Protein 8B0Q (pdb70)

Foldseek 3Di:
DQQQQVCQCVQQVAPDRQQKEKEKEWFDWFDRFIKMKIWIGGNLHTDRVPIDIDTADPDPDDDRLQSLLVVLLVCCDDPNVVPDDAGQEYEYAADPSSLVSNVVSCVVSVHFHFYWYAHALHLKIAALPQRGRRNPDPDDDGRDDPRIHDDPCPRSNSVSSVVNVVVRLVVVVVVVVVVPVTHTPLPPQPDQDDVLSVLVVSRARYLVRLQPDDLVSSQPRPSHHSVSSVSSNVVSVVD

B-factor: mean 25.55, std 10.64, range [10.77, 82.86]

Secondary structure (DSSP, 8-state):
--HHHHHHHHHTT-SS---EEEEEEEEEEETTEEEEEEEEEETTEE-GGG-EEEEP-S-SS--HHHHHHHHHHHHTSHHHHHHSPPPSEEEEES-HHHHHHHHHHHHHHT----EEEE-TTS--EE-SSSSSS-TT-SSSS--SBTTEE---TT-HHHHHHHHHHHHHHHHHHHHHHHH----BTTTT--SS-HHHHHHHTTT-SSHHHHHHS-HHHHHTSTT--HHHHHHHHHHHTT-

CATH classification: 3.30.420.340 (+1 more: 1.10.150.20)

Structure (mmCIF, N/CA/C/O backbone):
data_8B0Q
#
_entry.id   8B0Q
#
_cell.length_a   50.432
_cell.length_b   40.807
_cell.length_c   59.636
_cell.angle_alpha   90.000
_cell.angle_beta   90.000
_cell.angle_gamma   90.000
#
_symmetry.space_group_name_H-M   'P 1 21 1'
#
loop_
_entity.id
_entity.type
_entity.pdbx_description
1 polymer 'UvrABC system protein C'
2 water water
#
loop_
_atom_site.group_PDB
_atom_site.id
_atom_site.type_symbol
_atom_site.label_atom_id
_atom_site.label_alt_id
_atom_site.label_comp_id
_atom_site.label_asym_id
_atom_site.label_entity_id
_atom_site.label_seq_id
_atom_site.pdbx_PDB_ins_code
_atom_site.Cartn_x
_atom_site.Cartn_y
_atom_site.Cartn_z
_atom_site.occupancy
_atom_site.B_iso_or_equiv
_atom_site.auth_seq_id
_atom_site.auth_comp_id
_atom_site.auth_asym_id
_atom_site.auth_atom_id
_atom_site.pdbx_PDB_model_num
ATOM 1 N N . ASP A 1 2 ? 8.204 11.864 -7.085 1.00 43.97 367 ASP A N 1
ATOM 2 C CA . ASP A 1 2 ? 8.916 10.608 -7.105 1.00 43.57 367 ASP A CA 1
ATOM 3 C C . ASP A 1 2 ? 10.054 10.673 -6.126 1.00 43.18 367 ASP A C 1
ATOM 4 O O . ASP A 1 2 ? 10.860 11.566 -6.160 1.00 43.24 367 ASP A O 1
ATOM 9 N N . HIS A 1 3 ? 10.071 9.688 -5.241 1.00 42.04 368 HIS A N 1
ATOM 10 C CA . HIS A 1 3 ? 11.010 9.598 -4.159 1.00 39.11 368 HIS A CA 1
ATOM 11 C C . HIS A 1 3 ? 11.654 8.249 -4.139 1.00 36.97 368 HIS A C 1
ATOM 12 O O . HIS A 1 3 ? 11.278 7.416 -3.374 1.00 38.14 368 HIS A O 1
ATOM 19 N N . PRO A 1 4 ? 12.635 8.057 -4.985 1.00 33.24 369 PRO A N 1
ATOM 20 C CA . PRO A 1 4 ? 13.335 6.788 -5.037 1.00 30.70 369 PRO A CA 1
ATOM 21 C C . PRO A 1 4 ? 13.922 6.356 -3.684 1.00 28.20 369 PRO A C 1
ATOM 22 O O . PRO A 1 4 ? 13.781 5.193 -3.326 1.00 23.62 369 PRO A O 1
ATOM 26 N N . GLY A 1 5 ? 14.577 7.283 -2.986 1.00 25.81 370 GLY A N 1
ATOM 27 C CA . GLY A 1 5 ? 15.265 7.001 -1.732 1.00 25.00 370 GLY A CA 1
ATOM 28 C C . GLY A 1 5 ? 14.318 6.556 -0.642 1.00 23.59 370 GLY A C 1
ATOM 29 O O . GLY A 1 5 ? 14.552 5.524 -0.002 1.00 24.20 370 GLY A O 1
ATOM 30 N N . LEU A 1 6 ? 13.254 7.337 -0.446 1.00 21.78 371 LEU A N 1
ATOM 31 C CA . LEU A 1 6 ? 12.250 7.028 0.550 1.00 21.99 371 LEU A CA 1
ATOM 32 C C . LEU A 1 6 ? 11.595 5.686 0.280 1.00 20.63 371 LEU A C 1
ATOM 33 O O . LEU A 1 6 ? 11.470 4.895 1.200 1.00 18.82 371 LEU A O 1
ATOM 38 N N . ASP A 1 7 ? 11.204 5.441 -0.976 1.00 21.49 372 ASP A N 1
ATOM 39 C CA . ASP A 1 7 ? 10.572 4.137 -1.357 1.00 23.10 372 ASP A CA 1
ATOM 40 C C . ASP A 1 7 ? 11.531 2.975 -1.116 1.00 20.65 372 ASP A C 1
ATOM 41 O O . ASP A 1 7 ? 11.119 1.948 -0.648 1.00 20.75 372 ASP A O 1
ATOM 46 N N . ALA A 1 8 ? 12.818 3.167 -1.419 1.00 18.54 373 ALA A N 1
ATOM 47 C CA . ALA A 1 8 ? 13.816 2.120 -1.195 1.00 17.45 373 ALA A CA 1
ATOM 48 C C . ALA A 1 8 ? 13.989 1.891 0.297 1.00 15.79 373 ALA A C 1
ATOM 49 O O . ALA A 1 8 ? 14.167 0.750 0.752 1.00 16.38 373 ALA A O 1
ATOM 51 N N . LEU A 1 9 ? 13.964 2.989 1.073 1.00 15.82 374 LEU A N 1
ATOM 52 C CA . LEU A 1 9 ? 14.092 2.821 2.506 1.00 16.25 374 LEU A CA 1
ATOM 53 C C . LEU A 1 9 ? 12.991 1.951 3.105 1.00 17.45 374 LEU A C 1
ATOM 54 O O . LEU A 1 9 ? 13.203 1.146 4.031 1.00 16.72 374 LEU A O 1
ATOM 59 N N . LYS A 1 10 ? 11.790 2.198 2.642 1.00 17.90 375 LYS A N 1
ATOM 60 C CA . LYS A 1 10 ? 10.640 1.486 3.128 1.00 19.85 375 LYS A CA 1
ATOM 61 C C . LYS A 1 10 ? 10.798 -0.027 2.888 1.00 20.71 375 LYS A C 1
ATOM 62 O O . LYS A 1 10 ? 10.539 -0.832 3.776 1.00 20.61 375 LYS A O 1
ATOM 68 N N . ASP A 1 11 ? 11.282 -0.385 1.711 1.00 22.09 376 ASP A N 1
ATOM 69 C CA . ASP A 1 11 ? 11.465 -1.813 1.380 1.00 23.37 376 ASP A CA 1
ATOM 70 C C . ASP A 1 11 ? 12.676 -2.396 2.110 1.00 22.82 376 ASP A C 1
ATOM 71 O O . ASP A 1 11 ? 12.613 -3.460 2.741 1.00 24.75 376 ASP A O 1
ATOM 76 N N . VAL A 1 12 ? 13.775 -1.677 2.066 1.00 21.56 377 VAL A N 1
ATOM 77 C CA . VAL A 1 12 ? 15.040 -2.190 2.583 1.00 21.25 377 VAL A CA 1
ATOM 78 C C . VAL A 1 12 ? 15.047 -2.334 4.134 1.00 19.28 377 VAL A C 1
ATOM 79 O O . VAL A 1 12 ? 15.678 -3.280 4.666 1.00 18.32 377 VAL A O 1
ATOM 83 N N . LEU A 1 13 ? 14.380 -1.402 4.848 1.00 18.07 378 LEU A N 1
ATOM 84 C CA . LEU A 1 13 ? 14.338 -1.433 6.338 1.00 17.01 378 LEU A CA 1
ATOM 85 C C . LEU A 1 13 ? 13.061 -2.028 6.901 1.00 16.79 378 LEU A C 1
ATOM 86 O O . LEU A 1 13 ? 12.882 -2.063 8.118 1.00 16.77 378 LEU A O 1
ATOM 91 N N . ALA A 1 14 ? 12.202 -2.491 5.994 1.00 18.41 379 ALA A N 1
ATOM 92 C CA . ALA A 1 14 ? 10.876 -3.095 6.300 1.00 18.76 379 ALA A CA 1
ATOM 93 C C . ALA A 1 14 ? 10.080 -2.115 7.144 1.00 19.87 379 ALA A C 1
ATOM 94 O O . ALA A 1 14 ? 9.691 -2.437 8.281 1.00 22.04 379 ALA A O 1
ATOM 96 N N . LEU A 1 15 ? 9.816 -0.918 6.595 1.00 19.42 380 LEU A N 1
ATOM 97 C CA . LEU A 1 15 ? 9.021 0.049 7.338 1.00 21.15 380 LEU A CA 1
ATOM 98 C C . LEU A 1 15 ? 7.545 -0.140 6.974 1.00 22.49 380 LEU A C 1
ATOM 99 O O . LEU A 1 15 ? 7.263 -0.724 5.924 1.00 23.01 380 LEU A O 1
ATOM 104 N N . PRO A 1 16 ? 6.597 0.365 7.806 1.00 26.26 381 PRO A N 1
ATOM 105 C CA . PRO A 1 16 ? 5.177 0.158 7.414 1.00 27.66 381 PRO A CA 1
ATOM 106 C C . PRO A 1 16 ? 4.685 1.060 6.268 1.00 29.24 381 PRO A C 1
ATOM 107 O O . PRO A 1 16 ? 3.694 0.743 5.598 1.00 33.67 381 PRO A O 1
ATOM 111 N N . GLU A 1 17 ? 5.377 2.160 6.028 1.00 27.98 382 GLU A N 1
ATOM 112 C CA . GLU A 1 17 ? 4.992 3.096 4.984 1.00 27.82 382 GLU A CA 1
ATOM 113 C C . GLU A 1 17 ? 6.222 3.890 4.607 1.00 25.59 382 GLU A C 1
ATOM 114 O O . GLU A 1 17 ? 7.256 3.793 5.261 1.00 22.99 382 GLU A O 1
ATOM 120 N N . ARG A 1 18 ? 6.147 4.624 3.501 1.00 27.13 383 ARG A N 1
ATOM 121 C CA . ARG A 1 18 ? 7.180 5.569 3.138 1.00 27.69 383 ARG A CA 1
ATOM 122 C C . ARG A 1 18 ? 7.599 6.458 4.325 1.00 25.10 383 ARG A C 1
ATOM 123 O O . ARG A 1 18 ? 6.723 7.040 4.948 1.00 25.55 383 ARG A O 1
ATOM 131 N N . PRO A 1 19 ? 8.932 6.577 4.628 1.00 21.49 384 PRO A N 1
ATOM 132 C CA . PRO A 1 19 ? 9.360 7.367 5.778 1.00 21.54 384 PRO A CA 1
ATOM 133 C C . PRO A 1 19 ? 9.424 8.868 5.437 1.00 20.96 384 PRO A C 1
ATOM 134 O O . PRO A 1 19 ? 10.522 9.413 5.135 1.00 21.97 384 PRO A O 1
ATOM 138 N N . TRP A 1 20 ? 8.285 9.530 5.467 1.00 19.80 385 TRP A N 1
ATOM 139 C CA . TRP A 1 20 ? 8.238 10.940 5.055 1.00 20.21 385 TRP A CA 1
ATOM 140 C C . TRP A 1 20 ? 9.043 11.874 5.987 1.00 19.54 385 TRP A C 1
ATOM 141 O O . TRP A 1 20 ? 9.637 12.864 5.538 1.00 19.84 385 TRP A O 1
ATOM 152 N N . ARG A 1 21 ? 9.010 11.602 7.281 1.00 17.81 386 ARG A N 1
ATOM 153 C CA . ARG A 1 21 ? 9.802 12.393 8.219 1.00 18.11 386 ARG A CA 1
ATOM 154 C C . ARG A 1 21 ? 10.980 11.567 8.740 1.00 15.97 386 ARG A C 1
ATOM 155 O O . ARG A 1 21 ? 10.770 10.556 9.370 1.00 14.82 386 ARG A O 1
ATOM 163 N N . ILE A 1 22 ? 12.198 12.013 8.443 1.00 15.35 387 ILE A N 1
ATOM 164 C CA . ILE A 1 22 ? 13.389 11.429 8.984 1.00 15.31 387 ILE A CA 1
ATOM 165 C C . ILE A 1 22 ? 14.094 12.426 9.922 1.00 13.81 387 ILE A C 1
ATOM 166 O O . ILE A 1 22 ? 14.183 13.607 9.597 1.00 13.25 387 ILE A O 1
ATOM 171 N N . GLU A 1 23 ? 14.467 11.967 11.104 1.00 13.94 388 GLU A N 1
ATOM 172 C CA . GLU A 1 23 ? 15.257 12.763 12.072 1.00 13.10 388 GLU A CA 1
ATOM 173 C C . GLU A 1 23 ? 16.624 12.132 12.240 1.00 13.03 388 GLU A C 1
ATOM 174 O O . GLU A 1 23 ? 16.695 10.904 12.509 1.00 14.66 388 GLU A O 1
ATOM 180 N N . GLY A 1 24 ? 17.670 12.937 12.046 1.00 12.11 389 GLY A N 1
ATOM 181 C CA . GLY A 1 24 ? 19.038 12.474 12.255 1.00 11.87 389 GLY A CA 1
ATOM 182 C C . GLY A 1 24 ? 19.675 12.981 13.563 1.00 11.74 389 GLY A C 1
ATOM 183 O O . GLY A 1 24 ? 19.514 14.139 13.923 1.00 11.79 389 GLY A O 1
ATOM 184 N N . TYR A 1 25 ? 20.431 12.125 14.263 1.00 12.24 390 TYR A N 1
ATOM 185 C CA . TYR A 1 25 ? 21.025 12.551 15.514 1.00 12.67 390 TYR A CA 1
ATOM 186 C C . TYR A 1 25 ? 22.529 12.236 15.582 1.00 13.32 390 TYR A C 1
ATOM 187 O O . TYR A 1 25 ? 22.845 11.159 15.166 1.00 13.20 390 TYR A O 1
ATOM 196 N N . ASP A 1 26 ? 23.337 13.119 16.202 1.00 14.18 391 ASP A N 1
ATOM 197 C CA . ASP A 1 26 ? 24.776 12.83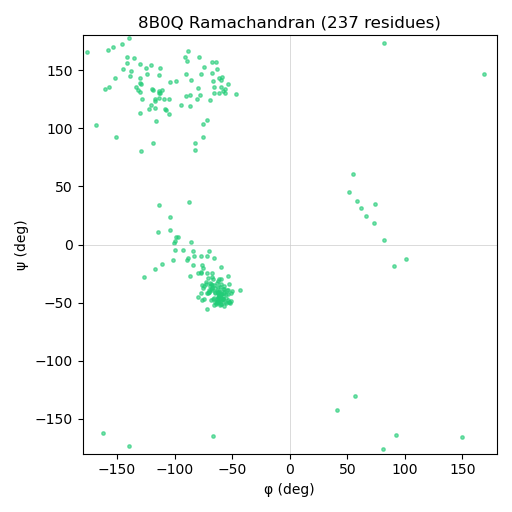1 16.503 1.00 16.26 391 ASP A CA 1
ATOM 198 C C . ASP A 1 26 ? 25.094 13.357 17.857 1.00 16.18 391 ASP A C 1
ATOM 199 O O . ASP A 1 26 ? 24.190 13.818 18.533 1.00 17.14 391 ASP A O 1
ATOM 204 N N . ASN A 1 27 ? 26.358 13.318 18.269 1.00 17.58 392 ASN A N 1
ATOM 205 C CA . ASN A 1 27 ? 26.730 13.727 19.589 1.00 18.48 392 ASN A CA 1
ATOM 206 C C . ASN A 1 27 ? 28.222 14.004 19.533 1.00 18.35 392 ASN A C 1
ATOM 207 O O . ASN A 1 27 ? 28.952 13.257 18.877 1.00 17.72 392 ASN A O 1
ATOM 212 N N . SER A 1 28 ? 28.646 15.113 20.098 1.00 17.43 393 SER A N 1
ATOM 213 C CA . SER A 1 28 ? 30.095 15.384 20.165 1.00 18.99 393 SER A CA 1
ATOM 214 C C . SER A 1 28 ? 30.516 16.031 21.482 1.00 18.36 393 SER A C 1
ATOM 215 O O . SER A 1 28 ? 29.720 16.585 22.220 1.00 18.09 393 SER A O 1
ATOM 218 N N . ASN A 1 29 ? 31.819 15.943 21.742 1.00 17.91 394 ASN A N 1
ATOM 219 C CA . ASN A 1 29 ? 32.404 16.685 22.809 1.00 19.52 394 ASN A CA 1
ATOM 220 C C . ASN A 1 29 ? 33.834 16.928 22.347 1.00 19.14 394 ASN A C 1
ATOM 221 O O . ASN A 1 29 ? 34.649 16.086 22.539 1.00 18.86 394 ASN A O 1
ATOM 226 N N . LEU A 1 30 ? 34.028 18.057 21.695 1.00 19.85 395 LEU A N 1
ATOM 227 C CA . LEU A 1 30 ? 35.291 18.416 21.044 1.00 20.03 395 LEU A CA 1
ATOM 228 C C . LEU A 1 30 ? 35.917 19.653 21.656 1.00 20.49 395 LEU A C 1
ATOM 229 O O . LEU A 1 30 ? 37.137 19.902 21.480 1.00 19.49 395 LEU A O 1
ATOM 234 N N . PHE A 1 31 ? 35.102 20.457 22.326 1.00 19.57 396 PHE A N 1
ATOM 235 C CA . PHE A 1 31 ? 35.607 21.689 22.910 1.00 19.94 396 PHE A CA 1
ATOM 236 C C . PHE A 1 31 ? 35.226 21.846 24.359 1.00 18.91 396 PHE A C 1
ATOM 237 O O . PHE A 1 31 ? 34.029 21.900 24.707 1.00 17.42 396 PHE A O 1
ATOM 245 N N . GLY A 1 32 ? 36.241 21.796 25.205 1.00 19.12 397 GLY A N 1
ATOM 246 C CA . GLY A 1 32 ? 36.045 21.914 26.681 1.00 19.72 397 GLY A CA 1
ATOM 247 C C . GLY A 1 32 ? 35.088 20.870 27.191 1.00 19.88 397 GLY A C 1
ATOM 248 O O . GLY A 1 32 ? 35.197 19.677 26.839 1.00 20.43 397 GLY A O 1
ATOM 249 N N . THR A 1 33 ? 34.098 21.324 27.969 1.00 19.46 398 THR A N 1
ATOM 250 C CA . THR A 1 33 ? 33.128 20.419 28.569 1.00 18.93 398 THR A CA 1
ATOM 251 C C . THR A 1 33 ? 31.802 20.467 27.854 1.00 20.07 398 THR A C 1
ATOM 252 O O . THR A 1 33 ? 30.812 19.904 28.324 1.00 20.92 398 THR A O 1
ATOM 256 N N . ASN A 1 34 ? 31.786 21.089 26.681 1.00 20.70 399 ASN A N 1
ATOM 257 C CA . ASN A 1 34 ? 30.556 21.244 25.886 1.00 20.15 399 ASN A CA 1
ATOM 258 C C . ASN A 1 34 ? 30.151 19.941 25.191 1.00 19.99 399 ASN A C 1
ATOM 259 O O . ASN A 1 34 ? 30.775 19.524 24.182 1.00 20.21 399 ASN A O 1
ATOM 264 N N . ILE A 1 35 ? 29.134 19.244 25.715 1.00 18.33 400 ILE A N 1
ATOM 265 C CA . ILE A 1 35 ? 28.688 17.979 25.114 1.00 17.72 400 ILE A CA 1
ATOM 266 C C . ILE A 1 35 ? 27.369 18.286 24.449 1.00 17.83 400 ILE A C 1
ATOM 267 O O . ILE A 1 35 ? 26.449 18.737 25.104 1.00 17.30 400 ILE A O 1
ATOM 272 N N . VAL A 1 36 ? 27.336 18.167 23.134 1.00 17.60 401 VAL A N 1
ATOM 273 C CA . VAL A 1 36 ? 26.282 18.736 22.338 1.00 19.37 401 VAL A CA 1
ATOM 274 C C . VAL A 1 36 ? 25.735 17.632 21.419 1.00 18.98 401 VAL A C 1
ATOM 275 O O . VAL A 1 36 ? 26.495 16.879 20.851 1.00 19.69 401 VAL A O 1
ATOM 279 N N . SER A 1 37 ? 24.416 17.569 21.279 1.00 17.07 402 SER A N 1
ATOM 280 C CA . SER A 1 37 ? 23.811 16.661 20.387 1.00 17.88 402 SER A CA 1
ATOM 281 C C . SER A 1 37 ? 23.026 17.434 19.361 1.00 17.35 402 SER A C 1
ATOM 282 O O . SER A 1 37 ? 22.262 18.350 19.680 1.00 17.89 402 SER A O 1
ATOM 285 N N . GLY A 1 38 ? 23.195 17.056 18.110 1.00 15.69 403 GLY A N 1
ATOM 286 C CA . GLY A 1 38 ? 22.433 17.637 16.996 1.00 15.52 403 GLY A CA 1
ATOM 287 C C . GLY A 1 38 ? 21.246 16.778 16.556 1.00 15.28 403 GLY A C 1
ATOM 288 O O . GLY A 1 38 ? 21.311 15.536 16.590 1.00 14.66 403 GLY A O 1
ATOM 289 N N . MET A 1 39 ? 20.154 17.449 16.245 1.00 14.38 404 MET A N 1
ATOM 290 C CA . MET A 1 39 ? 18.945 16.854 15.677 1.00 13.86 404 MET A CA 1
ATOM 291 C C . MET A 1 39 ? 18.630 17.528 14.349 1.00 13.29 404 MET A C 1
ATOM 292 O O . MET A 1 39 ? 18.394 18.760 14.308 1.00 13.62 404 MET A O 1
ATOM 297 N N . VAL A 1 40 ? 18.656 16.796 13.244 1.00 12.25 405 VAL A N 1
ATOM 298 C CA . VAL A 1 40 ? 18.281 17.423 11.960 1.00 13.06 405 VAL A CA 1
ATOM 299 C C . VAL A 1 40 ? 16.963 16.771 11.461 1.00 13.78 405 VAL A C 1
ATOM 300 O O . VAL A 1 40 ? 16.700 15.544 11.706 1.00 14.50 405 VAL A O 1
ATOM 304 N N . VAL A 1 41 ? 16.147 17.600 10.811 1.00 14.39 406 VAL A N 1
ATOM 305 C CA . VAL A 1 41 ? 14.838 17.162 10.325 1.00 14.70 406 VAL A CA 1
ATOM 306 C C . VAL A 1 41 ? 14.768 17.142 8.804 1.00 14.98 406 VAL A C 1
ATOM 307 O O . VAL A 1 41 ? 15.133 18.153 8.124 1.00 15.85 406 VAL A O 1
ATOM 311 N N . PHE A 1 42 ? 14.297 16.008 8.287 1.00 14.90 407 PHE A N 1
ATOM 312 C CA . PHE A 1 42 ? 14.016 15.840 6.830 1.00 15.84 407 PHE A CA 1
ATOM 313 C C . PHE A 1 42 ? 12.522 15.539 6.636 1.00 17.62 407 PHE A C 1
ATOM 314 O O . PHE A 1 42 ? 11.977 14.721 7.341 1.00 16.52 407 PHE A O 1
ATOM 322 N N . GLU A 1 43 ? 11.883 16.241 5.691 1.00 19.43 408 GLU A N 1
ATOM 323 C CA . GLU A 1 43 ? 10.484 15.984 5.339 1.00 21.86 408 GLU A CA 1
ATOM 324 C C . GLU A 1 43 ? 10.490 15.814 3.846 1.00 20.70 408 GLU A C 1
ATOM 325 O O . GLU A 1 43 ? 11.007 16.687 3.130 1.00 20.47 408 GLU A O 1
ATOM 331 N N . GLY A 1 44 ? 9.961 14.690 3.386 1.00 20.08 409 GLY A N 1
ATOM 332 C CA . GLY A 1 44 ? 9.863 14.413 1.936 1.00 19.15 409 GLY A CA 1
ATOM 333 C C . GLY A 1 44 ? 11.215 14.344 1.260 1.00 19.45 409 GLY A C 1
ATOM 334 O O . GLY A 1 44 ? 11.359 14.669 0.069 1.00 19.29 409 GLY A O 1
ATOM 335 N N . GLY A 1 45 ? 12.197 13.888 2.022 1.00 19.64 410 GLY A N 1
ATOM 336 C CA . GLY A 1 45 ? 13.588 13.749 1.606 1.00 20.67 410 GLY A CA 1
ATOM 337 C C . GLY A 1 45 ? 14.382 15.008 1.464 1.00 21.18 410 GLY A C 1
ATOM 338 O O . GLY A 1 45 ? 15.406 14.979 0.813 1.00 21.67 410 GLY A O 1
ATOM 339 N N . ARG A 1 46 ? 13.926 16.109 2.064 1.00 22.62 411 ARG A N 1
ATOM 340 C CA . ARG A 1 46 ? 14.530 17.409 1.938 1.00 22.06 411 ARG A CA 1
ATOM 341 C C . ARG A 1 46 ? 14.715 17.963 3.343 1.00 20.44 411 ARG A C 1
ATOM 342 O O . ARG A 1 46 ? 13.785 17.940 4.176 1.00 17.69 411 ARG A O 1
ATOM 350 N N . SER A 1 47 ? 15.910 18.459 3.635 1.00 18.50 412 SER A N 1
ATOM 351 C CA . SER A 1 47 ? 16.157 19.031 4.956 1.00 18.97 412 SER A CA 1
ATOM 352 C C . SER A 1 47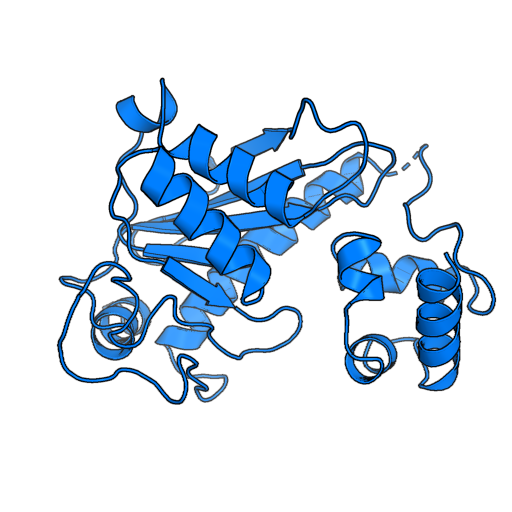 ? 15.279 20.219 5.276 1.00 19.41 412 SER A C 1
ATOM 353 O O . SER A 1 47 ? 15.076 21.089 4.417 1.00 19.13 412 SER A O 1
ATOM 356 N N . ARG A 1 48 ? 14.857 20.330 6.541 1.00 19.64 413 ARG A N 1
ATOM 357 C CA . ARG A 1 48 ? 14.123 21.495 6.969 1.00 22.13 413 ARG A CA 1
ATOM 358 C C . ARG A 1 48 ? 14.916 22.182 8.062 1.00 20.32 413 ARG A C 1
ATOM 359 O O . ARG A 1 48 ? 14.752 21.872 9.247 1.00 19.27 413 ARG A O 1
ATOM 367 N N . ARG A 1 49 ? 15.825 23.063 7.645 1.00 22.64 414 ARG A N 1
ATOM 368 C CA . ARG A 1 49 ? 16.833 23.597 8.575 1.00 22.38 414 ARG A CA 1
ATOM 369 C C . ARG A 1 49 ? 16.203 24.375 9.717 1.00 19.87 414 ARG A C 1
ATOM 370 O O . ARG A 1 49 ? 16.711 24.342 10.838 1.00 18.50 414 ARG A O 1
ATOM 378 N N . GLY A 1 50 ? 15.065 25.025 9.460 1.00 19.43 415 GLY A N 1
ATOM 379 C CA . GLY A 1 50 ? 14.316 25.729 10.531 1.00 19.07 415 GLY A CA 1
ATOM 380 C C . GLY A 1 50 ? 13.846 24.851 11.701 1.00 18.90 415 GLY A C 1
ATOM 381 O O . GLY A 1 50 ? 13.539 25.330 12.809 1.00 21.67 415 GLY A O 1
ATOM 382 N N . GLU A 1 51 ? 13.798 23.560 11.437 1.00 19.01 416 GLU A N 1
ATOM 383 C CA . GLU A 1 51 ? 13.421 22.548 12.431 1.00 18.09 416 GLU A CA 1
ATOM 384 C C . GLU A 1 51 ? 14.592 21.808 13.075 1.00 16.83 416 GLU A C 1
ATOM 385 O O . GLU A 1 51 ? 14.381 21.087 14.039 1.00 16.50 416 GLU A O 1
ATOM 391 N N . HIS A 1 52 ? 15.839 22.050 12.641 1.00 15.93 417 HIS A N 1
ATOM 392 C CA . HIS A 1 52 ? 16.974 21.444 13.321 1.00 16.02 417 HIS A CA 1
ATOM 393 C C . HIS A 1 52 ? 17.059 21.948 14.786 1.00 17.32 417 HIS A C 1
ATOM 394 O O . HIS A 1 52 ? 16.716 23.095 15.074 1.00 17.91 417 HIS A O 1
ATOM 401 N N . ARG A 1 53 ? 17.603 21.133 15.674 1.00 16.75 418 ARG A N 1
ATOM 402 C CA . ARG A 1 53 ? 17.738 21.495 17.100 1.00 18.12 418 ARG A CA 1
ATOM 403 C C . ARG A 1 53 ? 19.091 21.082 17.667 1.00 18.48 418 ARG A C 1
ATOM 404 O O . ARG A 1 53 ? 19.655 20.039 17.267 1.00 18.51 418 ARG A O 1
ATOM 412 N N . ARG A 1 54 ? 19.565 21.866 18.648 1.00 19.72 419 ARG A N 1
ATOM 413 C CA . ARG A 1 54 ? 20.784 21.528 19.337 1.00 21.61 419 ARG A CA 1
ATOM 414 C C . ARG A 1 54 ? 20.557 21.265 20.836 1.00 21.41 419 ARG A C 1
ATOM 415 O O . ARG A 1 54 ? 20.112 22.158 21.571 1.00 24.24 419 ARG A O 1
ATOM 423 N N . PHE A 1 55 ? 20.843 20.049 21.279 1.00 19.79 420 PHE A N 1
ATOM 424 C CA . PHE A 1 55 ? 20.684 19.637 22.702 1.00 18.93 420 PHE A CA 1
ATOM 425 C C . PHE A 1 55 ? 22.003 19.807 23.452 1.00 19.60 420 PHE A C 1
ATOM 426 O O . PHE A 1 55 ? 23.024 19.215 23.050 1.00 20.43 420 PHE A O 1
ATOM 434 N N . LYS A 1 56 ? 22.011 20.637 24.504 1.00 20.22 421 LYS A N 1
ATOM 435 C CA . LYS A 1 56 ? 23.165 20.679 25.399 1.00 20.78 421 LYS A CA 1
ATOM 436 C C . LYS A 1 56 ? 23.026 19.623 26.489 1.00 20.55 421 LYS A C 1
ATOM 437 O O . LYS A 1 56 ? 22.052 19.597 27.236 1.00 20.93 421 LYS A O 1
ATOM 443 N N . VAL A 1 57 ? 23.978 18.700 26.525 1.00 18.74 422 VAL A N 1
ATOM 444 C CA . VAL A 1 57 ? 23.882 17.536 27.420 1.00 18.33 422 VAL A CA 1
ATOM 445 C C . VAL A 1 57 ? 24.306 17.983 28.801 1.00 20.27 422 VAL A C 1
ATOM 446 O O . VAL A 1 57 ? 25.406 18.498 28.957 1.00 22.30 422 VAL A O 1
ATOM 450 N N . ARG A 1 58 ? 23.467 17.783 29.807 1.00 22.74 423 ARG A N 1
ATOM 451 C CA . ARG A 1 58 ? 23.865 18.244 31.132 1.00 23.16 423 ARG A CA 1
ATOM 452 C C . ARG A 1 58 ? 23.744 17.253 32.258 1.00 22.85 423 ARG A C 1
ATOM 453 O O . ARG A 1 58 ? 22.997 16.293 32.170 1.00 23.14 423 ARG A O 1
ATOM 461 N N . GLY A 1 59 ? 24.529 17.435 33.305 1.00 22.10 424 GLY A N 1
ATOM 462 C CA . GLY A 1 59 ? 24.453 16.496 34.384 1.00 22.56 424 GLY A CA 1
ATOM 463 C C . GLY A 1 59 ? 25.595 15.491 34.334 1.00 24.29 424 GLY A C 1
ATOM 464 O O . GLY A 1 59 ? 25.826 14.784 35.323 1.00 24.30 424 GLY A O 1
ATOM 465 N N . LEU A 1 60 ? 26.317 15.457 33.216 1.00 23.82 425 LEU A N 1
ATOM 466 C CA . LEU A 1 60 ? 27.504 14.605 33.068 1.00 26.63 425 LEU A CA 1
ATOM 467 C C . LEU A 1 60 ? 28.736 15.364 33.514 1.00 27.33 425 LEU A C 1
ATOM 468 O O . LEU A 1 60 ? 29.008 16.513 33.074 1.00 28.26 425 LEU A O 1
ATOM 473 N N . GLU A 1 61 ? 29.475 14.723 34.410 1.00 28.38 426 GLU A N 1
ATOM 474 C CA . GLU A 1 61 ? 30.693 15.344 34.963 1.00 30.53 426 GLU A CA 1
ATOM 475 C C . GLU A 1 61 ? 31.952 14.811 34.295 1.00 30.85 426 GLU A C 1
ATOM 476 O O . GLU A 1 61 ? 33.068 15.203 34.651 1.00 30.10 426 GLU A O 1
ATOM 482 N N . HIS A 1 62 ? 31.747 13.907 33.328 1.00 33.40 427 HIS A N 1
ATOM 483 C CA . HIS A 1 62 ? 32.787 13.223 32.565 1.00 34.89 427 HIS A CA 1
ATOM 484 C C . HIS A 1 62 ? 32.115 12.928 31.216 1.00 32.33 427 HIS A C 1
ATOM 485 O O . HIS A 1 62 ? 30.917 12.592 31.192 1.00 29.82 427 HIS A O 1
ATOM 492 N N . PRO A 1 63 ? 32.857 13.023 30.098 1.00 31.26 428 PRO A N 1
ATOM 493 C CA . PRO A 1 63 ? 32.126 12.691 28.843 1.00 28.96 428 PRO A CA 1
ATOM 494 C C . PRO A 1 63 ? 31.690 11.203 28.838 1.00 28.22 428 PRO A C 1
ATOM 495 O O . PRO A 1 63 ? 32.252 10.401 29.588 1.00 25.78 428 PRO A O 1
ATOM 499 N N . ASP A 1 64 ? 30.664 10.860 28.053 1.00 25.92 429 ASP A N 1
ATOM 500 C CA . ASP A 1 64 ? 30.158 9.468 27.991 1.00 24.70 429 ASP A CA 1
ATOM 501 C C . ASP A 1 64 ? 29.224 9.480 26.796 1.00 21.69 429 ASP A C 1
ATOM 502 O O . ASP A 1 64 ? 28.076 9.968 26.882 1.00 19.06 429 ASP A O 1
ATOM 507 N N . ASP A 1 65 ? 29.703 8.927 25.680 1.00 21.18 430 ASP A N 1
ATOM 508 C CA . ASP A 1 65 ? 28.948 9.120 24.425 1.00 20.43 430 ASP A CA 1
ATOM 509 C C . ASP A 1 65 ? 27.619 8.378 24.499 1.00 19.26 430 ASP A C 1
ATOM 510 O O . ASP A 1 65 ? 26.592 8.879 23.998 1.00 17.27 430 ASP A O 1
ATOM 515 N N . TYR A 1 66 ? 27.631 7.184 25.137 1.00 17.98 431 TYR A N 1
ATOM 516 C CA . TYR A 1 66 ? 26.401 6.456 25.236 1.00 16.62 431 TYR A CA 1
ATOM 517 C C . TYR A 1 66 ? 25.389 7.243 26.050 1.00 16.79 431 TYR A C 1
ATOM 518 O O . TYR A 1 66 ? 24.209 7.313 25.679 1.00 15.23 431 TYR A O 1
ATOM 527 N N . GLU A 1 67 ? 25.800 7.774 27.215 1.00 16.29 432 GLU A N 1
ATOM 528 C CA . GLU A 1 67 ? 24.833 8.442 28.057 1.00 17.60 432 GLU A CA 1
ATOM 529 C C . GLU A 1 67 ? 24.400 9.720 27.398 1.00 15.44 432 GLU A C 1
ATOM 530 O O . GLU A 1 67 ? 23.201 10.084 27.433 1.00 15.60 432 GLU A O 1
ATOM 536 N N . SER A 1 68 ? 25.321 10.352 26.671 1.00 14.73 433 SER A N 1
ATOM 537 C CA . SER A 1 68 ? 24.977 11.591 25.937 1.00 16.04 433 SER A CA 1
ATOM 538 C C . SER A 1 68 ? 23.900 11.369 24.898 1.00 14.71 433 SER A C 1
ATOM 539 O O . SER A 1 68 ? 22.871 12.099 24.901 1.00 15.02 433 SER A O 1
ATOM 542 N N . MET A 1 69 ? 24.006 10.275 24.129 1.00 14.70 434 MET A N 1
ATOM 543 C CA . MET A 1 69 ? 23.002 10.005 23.146 1.00 14.06 434 MET A CA 1
ATOM 544 C C . MET A 1 69 ? 21.704 9.599 23.856 1.00 13.72 434 MET A C 1
ATOM 545 O O . MET A 1 69 ? 20.618 10.035 23.442 1.00 12.47 434 MET A O 1
ATOM 550 N N . LYS A 1 70 ? 21.799 8.810 24.945 1.00 14.33 435 LYS A N 1
ATOM 551 C CA . LYS A 1 70 ? 20.583 8.330 25.613 1.00 15.34 435 LYS A CA 1
ATOM 552 C C . LYS A 1 70 ? 19.798 9.497 26.164 1.00 14.85 435 LYS A C 1
ATOM 553 O O . LYS A 1 70 ? 18.564 9.570 26.025 1.00 14.96 435 LYS A O 1
ATOM 559 N N . GLN A 1 71 ? 20.466 10.390 26.885 1.00 14.84 436 GLN A N 1
ATOM 560 C CA . GLN A 1 71 ? 19.758 11.603 27.371 1.00 15.65 436 GLN A CA 1
ATOM 561 C C . GLN A 1 71 ? 19.065 12.453 26.261 1.00 14.86 436 GLN A C 1
ATOM 562 O O . GLN A 1 71 ? 17.895 12.874 26.383 1.00 14.02 436 GLN A O 1
ATOM 568 N N . THR A 1 72 ? 19.744 12.641 25.146 1.00 14.80 437 THR A N 1
ATOM 569 C CA . THR A 1 72 ? 19.184 13.424 23.975 1.00 14.72 437 THR A CA 1
ATOM 570 C C . THR A 1 72 ? 17.912 12.801 23.450 1.00 14.22 437 THR A C 1
ATOM 571 O O . THR A 1 72 ? 16.865 13.454 23.363 1.00 13.15 437 THR A O 1
ATOM 575 N N . ILE A 1 73 ? 17.981 11.494 23.172 1.00 12.83 438 ILE A N 1
ATOM 576 C CA . ILE A 1 73 ? 16.801 10.800 22.676 1.00 13.35 438 ILE A CA 1
ATOM 577 C C . ILE A 1 73 ? 15.628 10.775 23.679 1.00 13.09 438 ILE A C 1
ATOM 578 O O . ILE A 1 73 ? 14.455 10.959 23.288 1.00 13.66 438 ILE A O 1
ATOM 583 N N . TYR A 1 74 ? 15.945 10.584 24.957 1.00 13.90 439 TYR A N 1
ATOM 584 C CA . TYR A 1 74 ? 14.952 10.550 25.989 1.00 14.68 439 TYR A CA 1
ATOM 585 C C . TYR A 1 74 ? 14.292 11.928 26.039 1.00 14.83 439 TYR A C 1
ATOM 586 O O . TYR A 1 74 ? 13.023 12.048 26.074 1.00 14.38 439 TYR A O 1
ATOM 595 N N . ARG A 1 75 ? 15.124 12.962 26.072 1.00 13.91 440 ARG A N 1
ATOM 596 C CA . ARG A 1 75 ? 14.575 14.354 26.016 1.00 16.44 440 ARG A CA 1
ATOM 597 C C . ARG A 1 75 ? 13.651 14.632 24.839 1.00 15.78 440 ARG A C 1
ATOM 598 O O . ARG A 1 75 ? 12.498 15.209 24.995 1.00 17.45 440 ARG A O 1
ATOM 606 N N . ARG A 1 76 ? 14.023 14.076 23.689 1.00 15.67 441 ARG A N 1
ATOM 607 C CA . ARG A 1 76 ? 13.320 14.342 22.460 1.00 15.27 441 ARG A CA 1
ATOM 608 C C . ARG A 1 76 ? 11.937 13.701 22.585 1.00 15.83 441 ARG A C 1
ATOM 609 O O . ARG A 1 76 ? 11.019 14.313 22.138 1.00 15.30 441 ARG A O 1
ATOM 617 N N . PHE A 1 77 ? 11.820 12.516 23.202 1.00 16.37 442 PHE A N 1
ATOM 618 C CA . PHE A 1 77 ? 10.558 11.752 23.196 1.00 17.47 442 PHE A CA 1
ATOM 619 C C . PHE A 1 77 ? 9.777 11.801 24.503 1.00 18.11 442 PHE A C 1
ATOM 620 O O . PHE A 1 77 ? 9.034 10.862 24.822 1.00 18.34 442 PHE A O 1
ATOM 628 N N . THR A 1 78 ? 10.019 12.860 25.290 1.00 19.08 443 THR A N 1
ATOM 629 C CA . THR A 1 78 ? 9.319 13.095 26.567 1.00 20.61 443 THR A CA 1
ATOM 630 C C . THR A 1 78 ? 9.013 14.580 26.680 1.00 23.29 443 THR A C 1
ATOM 631 O O . THR A 1 78 ? 9.362 15.333 25.768 1.00 24.29 443 THR A O 1
ATOM 635 N N . GLY A 1 79 ? 8.325 14.997 27.755 1.00 24.53 444 GLY A N 1
ATOM 636 C CA . GLY A 1 79 ? 7.877 16.373 27.914 1.00 25.15 444 GLY A CA 1
ATOM 637 C C . GLY A 1 79 ? 7.313 17.090 26.693 1.00 26.71 444 GLY A C 1
ATOM 638 O O . GLY A 1 79 ? 6.618 16.500 25.851 1.00 26.65 444 GLY A O 1
ATOM 639 N N . SER A 1 80 ? 7.648 18.375 26.614 1.00 28.88 445 SER A N 1
ATOM 640 C CA . SER A 1 80 ? 7.214 19.318 25.608 1.00 29.09 445 SER A CA 1
ATOM 641 C C . SER A 1 80 ? 7.439 18.921 24.151 1.00 30.01 445 SER A C 1
ATOM 642 O O . SER A 1 80 ? 6.534 19.046 23.332 1.00 28.96 445 SER A O 1
ATOM 645 N N . LEU A 1 81 ? 8.643 18.451 23.816 1.00 27.84 446 LEU A N 1
ATOM 646 C CA . LEU A 1 81 ? 8.951 18.076 22.448 1.00 26.50 446 LEU A CA 1
ATOM 647 C C . LEU A 1 81 ? 8.086 16.942 21.984 1.00 24.87 446 LEU A C 1
ATOM 648 O O . LEU A 1 81 ? 7.633 16.922 20.816 1.00 24.28 446 LEU A O 1
ATOM 653 N N . ALA A 1 82 ? 7.880 15.978 22.878 1.00 24.19 447 ALA A N 1
ATOM 654 C CA . ALA A 1 82 ? 7.074 14.786 22.584 1.00 25.00 447 ALA A CA 1
ATOM 655 C C . ALA A 1 82 ? 5.628 15.212 22.302 1.00 28.21 447 ALA A C 1
ATOM 656 O O . ALA A 1 82 ? 4.907 14.576 21.524 1.00 25.65 447 ALA A O 1
ATOM 658 N N . ASP A 1 83 ? 5.207 16.275 22.982 1.00 29.10 448 ASP A N 1
ATOM 659 C CA . ASP A 1 83 ? 3.841 16.746 22.871 1.00 33.79 448 ASP A CA 1
ATOM 660 C C . ASP A 1 83 ? 3.655 17.570 21.586 1.00 34.27 448 ASP A C 1
ATOM 661 O O . ASP A 1 83 ? 2.688 17.357 20.839 1.00 35.63 448 ASP A O 1
ATOM 666 N N . LYS A 1 84 ? 4.614 18.466 21.340 1.00 32.68 449 LYS A N 1
ATOM 667 C CA . LYS A 1 84 ? 4.651 19.432 20.238 1.00 33.09 449 LYS A CA 1
ATOM 668 C C . LYS A 1 84 ? 5.017 18.830 18.861 1.00 32.69 449 LYS A C 1
ATOM 669 O O . LYS A 1 84 ? 4.329 19.074 17.861 1.00 35.03 449 LYS A O 1
ATOM 675 N N . LEU A 1 85 ? 6.080 18.024 18.817 1.00 29.08 450 LEU A N 1
ATOM 676 C CA . LEU A 1 85 ? 6.589 17.460 17.563 1.00 26.53 450 LEU A CA 1
ATOM 677 C C . LEU A 1 85 ? 5.932 16.165 17.089 1.00 23.66 450 LEU A C 1
ATOM 678 O O . LEU A 1 85 ? 5.662 15.245 17.859 1.00 24.00 450 LEU A O 1
ATOM 683 N N . PRO A 1 86 ? 5.736 16.050 15.785 1.00 23.34 451 PRO A N 1
ATOM 684 C CA . PRO A 1 86 ? 5.340 14.794 15.199 1.00 23.29 451 PRO A CA 1
ATOM 685 C C . PRO A 1 86 ? 6.478 13.781 15.350 1.00 22.55 451 PRO A C 1
ATOM 686 O O . PRO A 1 86 ? 7.660 14.167 15.231 1.00 22.79 451 PRO A O 1
ATOM 690 N N . LEU A 1 87 ? 6.127 12.544 15.644 1.00 21.99 452 LEU A N 1
ATOM 691 C CA . LEU A 1 87 ? 7.092 11.425 15.629 1.00 21.37 452 LEU A CA 1
ATOM 692 C C . LEU A 1 87 ? 7.667 11.300 14.239 1.00 20.44 452 LEU A C 1
ATOM 693 O O . LEU A 1 87 ? 6.929 11.406 13.255 1.00 20.06 452 LEU A O 1
ATOM 698 N N . PRO A 1 88 ? 9.010 11.121 14.154 1.00 18.15 453 PRO A N 1
ATOM 699 C CA . PRO A 1 88 ? 9.523 10.742 12.871 1.00 16.68 453 PRO A CA 1
ATOM 700 C C . PRO A 1 88 ? 9.068 9.347 12.494 1.00 14.91 453 PRO A C 1
ATOM 701 O O . PRO A 1 88 ? 8.756 8.473 13.316 1.00 15.68 453 PRO A O 1
ATOM 705 N N . ASP A 1 89 ? 9.080 9.137 11.207 1.00 14.72 454 ASP A N 1
ATOM 706 C CA . ASP A 1 89 ? 8.903 7.816 10.665 1.00 14.07 454 ASP A CA 1
ATOM 707 C C . ASP A 1 89 ? 10.154 6.983 10.794 1.00 14.14 454 ASP A C 1
ATOM 708 O O . ASP A 1 89 ? 10.077 5.747 10.775 1.00 15.11 454 ASP A O 1
ATOM 713 N N . LEU A 1 90 ? 11.294 7.662 10.893 1.00 12.99 455 LEU A N 1
ATOM 714 C CA . LEU A 1 90 ? 12.578 6.888 10.928 1.00 12.46 455 LEU A CA 1
ATOM 715 C C . LEU A 1 90 ? 13.571 7.797 11.589 1.00 13.16 455 LEU A C 1
ATOM 716 O O . LEU A 1 90 ? 13.606 9.022 11.255 1.00 13.05 455 LEU A O 1
ATOM 721 N N . MET A 1 91 ? 14.370 7.250 12.531 1.00 13.32 456 MET A N 1
ATOM 722 C CA . MET A 1 91 ? 15.439 8.008 13.135 1.00 13.36 456 MET A CA 1
ATOM 723 C C . MET A 1 91 ? 16.757 7.404 12.659 1.00 12.88 456 MET A C 1
ATOM 724 O O . MET A 1 91 ? 16.908 6.174 12.675 1.00 14.99 456 MET A O 1
ATOM 729 N N . LEU A 1 92 ? 17.671 8.271 12.239 1.00 13.91 457 LEU A N 1
ATOM 730 C CA . LEU A 1 92 ? 19.016 7.928 11.770 1.00 14.19 457 LEU A CA 1
ATOM 731 C C . LEU A 1 92 ? 19.999 8.284 12.833 1.00 14.58 457 LEU A C 1
ATOM 732 O O . LEU A 1 92 ? 20.029 9.415 13.253 1.00 15.10 457 LEU A O 1
ATOM 737 N N . ILE A 1 93 ? 20.856 7.324 13.284 1.00 13.42 458 ILE A N 1
ATOM 738 C CA . ILE A 1 93 ? 21.758 7.632 14.366 1.00 14.46 458 ILE A CA 1
ATOM 739 C C . ILE A 1 93 ? 23.147 7.690 13.714 1.00 15.58 458 ILE A C 1
ATOM 740 O O . ILE A 1 93 ? 23.461 6.798 13.003 1.00 15.60 458 ILE A O 1
ATOM 745 N N . ASP A 1 94 ? 23.881 8.786 13.866 1.00 16.19 459 ASP A N 1
ATOM 746 C CA . ASP A 1 94 ? 25.256 8.921 13.326 1.00 16.71 459 ASP A CA 1
ATOM 747 C C . ASP A 1 94 ? 26.146 8.233 14.371 1.00 17.16 459 ASP A C 1
ATOM 748 O O . ASP A 1 94 ? 26.610 8.840 15.362 1.00 17.86 459 ASP A O 1
ATOM 753 N N . GLY A 1 95 ? 26.312 6.922 14.222 1.00 16.80 460 GLY A N 1
ATOM 754 C CA . GLY A 1 95 ? 26.919 6.160 15.295 1.00 18.50 460 GLY A CA 1
ATOM 755 C C . GLY A 1 95 ? 26.753 4.685 15.035 1.00 20.61 460 GLY A C 1
ATOM 756 O O . GLY A 1 95 ? 25.763 4.244 14.434 1.00 21.57 460 GLY A O 1
ATOM 757 N N . GLY A 1 96 ? 27.759 3.937 15.471 1.00 19.18 461 GLY A N 1
ATOM 758 C CA . GLY A 1 96 ? 27.706 2.494 15.532 1.00 19.58 461 GLY A CA 1
ATOM 759 C C . GLY A 1 96 ? 26.729 1.880 16.528 1.00 19.70 461 GLY A C 1
ATOM 760 O O . GLY A 1 96 ? 25.822 2.534 17.079 1.00 20.30 461 GLY A O 1
ATOM 761 N N . ARG A 1 97 ? 26.946 0.596 16.761 1.00 18.86 462 ARG A N 1
ATOM 762 C CA . ARG A 1 97 ? 26.037 -0.224 17.588 1.00 18.03 462 ARG A CA 1
ATOM 763 C C . ARG A 1 97 ? 25.829 0.411 18.991 1.00 16.09 462 ARG A C 1
ATOM 764 O O . ARG A 1 97 ? 24.704 0.390 19.531 1.00 15.46 462 ARG A O 1
ATOM 772 N N . GLY A 1 98 ? 26.888 0.964 19.561 1.00 15.75 463 GLY A N 1
ATOM 773 C CA . GLY A 1 98 ? 26.797 1.536 20.939 1.00 15.85 463 GLY A CA 1
ATOM 774 C C . GLY A 1 98 ? 25.778 2.700 20.951 1.00 14.79 463 GLY A C 1
ATOM 775 O O . GLY A 1 98 ? 24.918 2.764 21.849 1.00 15.74 463 GLY A O 1
ATOM 776 N N . GLN A 1 99 ? 25.818 3.536 19.900 1.00 15.17 464 GLN A N 1
ATOM 777 C CA . GLN A 1 99 ? 24.968 4.718 19.794 1.00 14.64 464 GLN A CA 1
ATOM 778 C C . GLN A 1 99 ? 23.551 4.287 19.428 1.00 14.55 464 GLN A C 1
ATOM 779 O O . GLN A 1 99 ? 22.583 4.904 19.876 1.00 13.59 464 GLN A O 1
ATOM 785 N N . VAL A 1 100 ? 23.418 3.262 18.573 1.00 13.74 465 VAL A N 1
ATOM 786 C CA . VAL A 1 100 ? 22.087 2.693 18.316 1.00 13.69 465 VAL A CA 1
ATOM 787 C C . VAL A 1 100 ? 21.477 2.167 19.626 1.00 14.07 465 VAL A C 1
ATOM 788 O O . VAL A 1 100 ? 20.249 2.346 19.871 1.00 13.61 465 VAL A O 1
ATOM 792 N N . ASN A 1 101 ? 22.246 1.327 20.360 1.00 14.19 466 ASN A N 1
ATOM 793 C CA . ASN A 1 101 ? 21.768 0.822 21.685 1.00 14.90 466 ASN A CA 1
ATOM 794 C C . ASN A 1 101 ? 21.308 1.992 22.584 1.00 14.70 466 ASN A C 1
ATOM 795 O O . ASN A 1 101 ? 20.241 1.913 23.267 1.00 14.19 466 ASN A O 1
ATOM 800 N N . ALA A 1 102 ? 22.074 3.088 22.577 1.00 14.05 467 ALA A N 1
ATOM 801 C CA . ALA A 1 102 ? 21.703 4.259 23.435 1.00 14.06 467 ALA A CA 1
ATOM 802 C C . ALA A 1 102 ? 20.300 4.831 23.074 1.00 12.97 467 ALA A C 1
ATOM 803 O O . ALA A 1 102 ? 19.439 5.056 23.971 1.00 13.25 467 ALA A O 1
ATOM 805 N N . ALA A 1 103 ? 20.059 4.951 21.756 1.00 12.21 468 ALA A N 1
ATOM 806 C CA . ALA A 1 103 ? 18.791 5.422 21.261 1.00 12.58 468 ALA A CA 1
ATOM 807 C C . ALA A 1 103 ? 17.641 4.489 21.681 1.00 12.14 468 ALA A C 1
ATOM 808 O O . ALA A 1 103 ? 16.540 4.978 22.037 1.00 13.26 468 ALA A O 1
ATOM 810 N N . LEU A 1 104 ? 17.831 3.181 21.471 1.00 13.35 469 LEU A N 1
ATOM 811 C CA . LEU A 1 104 ? 16.806 2.166 21.773 1.00 13.34 469 LEU A CA 1
ATOM 812 C C . LEU A 1 104 ? 16.509 2.195 23.284 1.00 13.72 469 LEU A C 1
ATOM 813 O O . LEU A 1 104 ? 15.342 2.186 23.723 1.00 13.36 469 LEU A O 1
ATOM 818 N N . ASP A 1 105 ? 17.559 2.312 24.055 1.00 13.80 470 ASP A N 1
ATOM 819 C CA . ASP A 1 105 ? 17.421 2.403 25.531 1.00 15.48 470 ASP A CA 1
ATOM 820 C C . ASP A 1 105 ? 16.551 3.572 25.988 1.00 15.29 470 ASP A C 1
ATOM 821 O O . ASP A 1 105 ? 15.586 3.401 26.822 1.00 15.81 470 ASP A O 1
ATOM 826 N N . ALA A 1 106 ? 16.780 4.729 25.373 1.00 14.14 471 ALA A N 1
ATOM 827 C CA . ALA A 1 106 ? 15.996 5.919 25.666 1.00 13.70 471 ALA A CA 1
ATOM 828 C C . ALA A 1 106 ? 14.562 5.691 25.203 1.00 14.16 471 ALA A C 1
ATOM 829 O O . ALA A 1 106 ? 13.649 6.087 25.907 1.00 14.01 471 ALA A O 1
ATOM 831 N N . LEU A 1 107 ? 14.381 5.170 23.977 1.00 14.75 472 LEU A N 1
ATOM 832 C CA . LEU A 1 107 ? 13.014 4.972 23.427 1.00 15.85 472 LEU A CA 1
ATOM 833 C C . LEU A 1 107 ? 12.199 4.058 24.367 1.00 16.27 472 LEU A C 1
ATOM 834 O O . LEU A 1 107 ? 10.981 4.318 24.599 1.00 16.22 472 LEU A O 1
ATOM 839 N N . LYS A 1 108 ? 12.816 2.937 24.786 1.00 16.36 473 LYS A N 1
ATOM 840 C CA . LYS A 1 108 ? 12.185 1.983 25.720 1.00 17.23 473 LYS A CA 1
ATOM 841 C C . LYS A 1 108 ? 11.795 2.717 27.022 1.00 18.42 473 LYS A C 1
ATOM 842 O O . LYS A 1 108 ? 10.669 2.563 27.533 1.00 19.51 473 LYS A O 1
ATOM 848 N N . GLU A 1 109 ? 12.670 3.578 27.491 1.00 17.55 474 GLU A N 1
ATOM 849 C CA . GLU A 1 109 ? 12.428 4.285 28.778 1.00 19.18 474 GLU A CA 1
ATOM 850 C C . GLU A 1 109 ? 11.334 5.345 28.601 1.00 20.14 474 GLU A C 1
ATOM 851 O O . GLU A 1 109 ? 10.530 5.567 29.501 1.00 22.61 474 GLU A O 1
ATOM 857 N N . ALA A 1 110 ? 11.257 5.938 27.410 1.00 19.60 475 ALA A N 1
ATOM 858 C CA . ALA A 1 110 ? 10.230 6.883 27.080 1.00 19.56 475 ALA A CA 1
ATOM 859 C C . ALA A 1 110 ? 8.903 6.197 26.806 1.00 19.98 475 ALA A C 1
ATOM 860 O O . ALA A 1 110 ? 7.890 6.867 26.803 1.00 19.77 475 ALA A O 1
ATOM 862 N N . GLY A 1 111 ? 8.926 4.894 26.555 1.00 21.35 476 GLY A N 1
ATOM 863 C CA . GLY A 1 111 ? 7.739 4.117 26.173 1.00 22.75 476 GLY A CA 1
ATOM 864 C C . GLY A 1 111 ? 7.296 4.366 24.735 1.00 24.64 476 GLY A C 1
ATOM 865 O O . GLY A 1 111 ? 6.092 4.423 24.429 1.00 25.47 476 GLY A O 1
ATOM 866 N N . VAL A 1 112 ? 8.242 4.590 23.842 1.00 20.62 477 VAL A N 1
ATOM 867 C CA . VAL A 1 112 ? 7.842 5.004 22.494 1.00 20.84 477 VAL A CA 1
ATOM 868 C C . VAL A 1 112 ? 8.443 4.018 21.483 1.00 20.47 477 VAL A C 1
ATOM 869 O O . VAL A 1 112 ? 9.497 3.436 21.746 1.00 21.28 477 VAL A O 1
ATOM 873 N N . GLN A 1 113 ? 7.739 3.772 20.383 1.00 18.65 478 GLN A N 1
ATOM 874 C CA . GLN A 1 113 ? 8.239 2.862 19.342 1.00 19.31 478 GLN A CA 1
ATOM 875 C C . GLN A 1 113 ? 8.461 3.661 18.052 1.00 18.83 478 GLN A C 1
ATOM 876 O O . GLN A 1 113 ? 7.510 4.109 17.430 1.00 19.48 478 GLN A O 1
ATOM 882 N N . VAL A 1 114 ? 9.735 3.928 17.695 1.00 16.81 479 VAL A N 1
ATOM 883 C CA . VAL A 1 114 ? 10.082 4.643 16.486 1.00 16.38 479 VAL A CA 1
ATOM 884 C C . VAL A 1 114 ? 11.213 3.822 15.856 1.00 14.09 479 VAL A C 1
ATOM 885 O O . VAL A 1 114 ? 12.113 3.424 16.591 1.00 14.21 479 VAL A O 1
ATOM 889 N N . PRO A 1 115 ? 11.159 3.590 14.528 1.00 12.46 480 PRO A N 1
ATOM 890 C CA . PRO A 1 115 ? 12.103 2.770 13.837 1.00 11.82 480 PRO A CA 1
ATOM 891 C C . PRO A 1 115 ? 13.466 3.485 13.872 1.00 11.31 480 PRO A C 1
ATOM 892 O O . PRO A 1 115 ? 13.524 4.733 13.841 1.00 11.28 480 PRO A O 1
ATOM 896 N N . VAL A 1 116 ? 14.513 2.710 13.910 1.00 11.24 481 VAL A N 1
ATOM 897 C CA . VAL A 1 116 ? 15.860 3.323 14.075 1.00 11.77 481 VAL A CA 1
ATOM 898 C C . VAL A 1 116 ? 16.829 2.600 13.161 1.00 12.50 481 VAL A C 1
ATOM 899 O O . VAL A 1 116 ? 16.742 1.384 12.946 1.00 11.55 481 VAL A O 1
ATOM 903 N N . VAL A 1 117 ? 17.795 3.346 12.607 1.00 11.64 482 VAL A N 1
ATOM 904 C CA . VAL A 1 117 ? 18.895 2.718 11.892 1.00 12.38 482 VAL A CA 1
ATOM 905 C C . VAL A 1 117 ? 20.115 3.605 12.201 1.00 10.77 482 VAL A C 1
ATOM 906 O O . VAL A 1 117 ? 20.035 4.815 12.332 1.00 12.65 482 VAL A O 1
ATOM 910 N N . GLY A 1 118 ? 21.259 2.979 12.191 1.00 11.63 483 GLY A N 1
ATOM 911 C CA . GLY A 1 118 ? 22.518 3.575 12.469 1.00 12.40 483 GLY A CA 1
ATOM 912 C C . GLY A 1 118 ? 23.394 3.614 11.234 1.00 13.98 483 GLY A C 1
ATOM 913 O O . GLY A 1 118 ? 23.213 2.787 10.324 1.00 13.81 483 GLY A O 1
ATOM 914 N N . LEU A 1 119 ? 24.294 4.608 11.170 1.00 14.51 484 LEU A N 1
ATOM 915 C CA . LEU A 1 119 ? 25.408 4.537 10.213 1.00 15.74 484 LEU A CA 1
ATOM 916 C C . LEU A 1 119 ? 26.721 4.491 10.946 1.00 15.94 484 LEU A C 1
ATOM 917 O O . LEU A 1 119 ? 27.003 5.336 11.775 1.00 16.78 484 LEU A O 1
ATOM 922 N N . ALA A 1 120 ? 27.516 3.475 10.648 1.00 16.80 485 ALA A N 1
ATOM 923 C CA . ALA A 1 120 ? 28.778 3.280 11.336 1.00 17.81 485 ALA A CA 1
ATOM 924 C C . ALA A 1 120 ? 29.711 4.437 10.990 1.00 17.00 485 ALA A C 1
ATOM 925 O O . ALA A 1 120 ? 29.801 4.846 9.876 1.00 16.63 485 ALA A O 1
ATOM 927 N N . LYS A 1 121 ? 30.368 4.952 12.001 1.00 19.15 486 LYS A N 1
ATOM 928 C CA . LYS A 1 121 ? 31.155 6.161 11.907 1.00 19.48 486 LYS A CA 1
ATOM 929 C C . LYS A 1 121 ? 32.243 5.916 10.902 1.00 19.33 486 LYS A C 1
ATOM 930 O O . LYS A 1 121 ? 32.857 4.825 10.974 1.00 19.67 486 LYS A O 1
ATOM 936 N N . ARG A 1 122 ? 32.385 6.856 9.935 1.00 18.43 487 ARG A N 1
ATOM 937 C CA . ARG A 1 122 ? 33.487 6.814 8.966 1.00 19.16 487 ARG A CA 1
ATOM 938 C C . ARG A 1 122 ? 33.400 5.598 8.025 1.00 20.47 487 ARG A C 1
ATOM 939 O O . ARG A 1 122 ? 34.416 5.143 7.471 1.00 20.91 487 ARG A O 1
ATOM 947 N N . GLU A 1 123 ? 32.174 5.088 7.849 1.00 20.44 488 GLU A N 1
ATOM 948 C CA . GLU A 1 123 ? 31.905 3.920 7.060 1.00 22.08 488 GLU A CA 1
ATOM 949 C C . GLU A 1 123 ? 30.555 4.179 6.444 1.00 22.38 488 GLU A C 1
ATOM 950 O O . GLU A 1 123 ? 29.878 5.171 6.794 1.00 20.83 488 GLU A O 1
ATOM 956 N N . GLU A 1 124 ? 30.157 3.281 5.539 1.00 21.98 489 GLU A N 1
ATOM 957 C CA . GLU A 1 124 ? 28.831 3.390 4.947 1.00 22.46 489 GLU A CA 1
ATOM 958 C C . GLU A 1 124 ?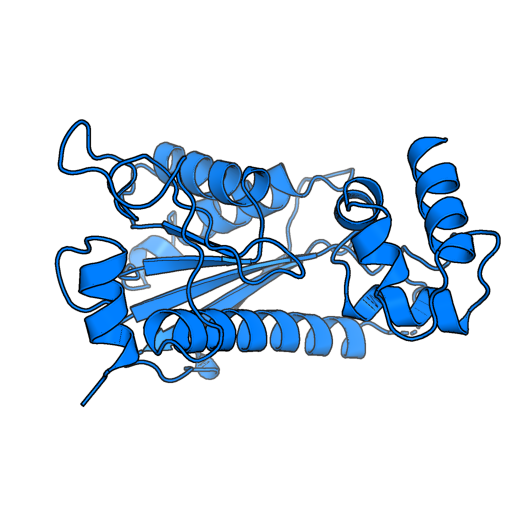 27.938 2.215 5.352 1.00 21.63 489 GLU A C 1
ATOM 959 O O . GLU A 1 124 ? 26.832 2.060 4.839 1.00 24.49 489 GLU A O 1
ATOM 965 N N . ARG A 1 125 ? 28.399 1.434 6.319 1.00 20.58 490 ARG A N 1
ATOM 966 C CA . ARG A 1 125 ? 27.678 0.263 6.808 1.00 19.24 490 ARG A CA 1
ATOM 967 C C . ARG A 1 125 ? 26.403 0.724 7.571 1.00 17.32 490 ARG A C 1
ATOM 968 O O . ARG A 1 125 ? 26.501 1.580 8.463 1.00 16.93 490 ARG A O 1
ATOM 976 N N . LEU A 1 126 ? 25.238 0.242 7.182 1.00 15.33 491 LEU A N 1
ATOM 977 C CA . LEU A 1 126 ? 24.056 0.465 8.042 1.00 16.16 491 LEU A CA 1
ATOM 978 C C . LEU A 1 126 ? 23.999 -0.518 9.215 1.00 15.19 491 LEU A C 1
ATOM 979 O O . LEU A 1 126 ? 24.195 -1.756 9.047 1.00 15.54 491 LEU A O 1
ATOM 984 N N . ILE A 1 127 ? 23.711 0.007 10.398 1.00 14.96 492 ILE A N 1
ATOM 985 C CA . ILE A 1 127 ? 23.617 -0.784 11.625 1.00 14.65 492 ILE A CA 1
ATOM 986 C C . ILE A 1 127 ? 22.098 -0.950 11.979 1.00 14.88 492 ILE A C 1
ATOM 987 O O . ILE A 1 127 ? 21.443 0.012 12.297 1.00 16.30 492 ILE A O 1
ATOM 992 N N . LEU A 1 128 ? 21.574 -2.160 11.897 1.00 13.89 493 LEU A N 1
ATOM 993 C CA . LEU A 1 128 ? 20.083 -2.373 12.147 1.00 14.06 493 LEU A CA 1
ATOM 994 C C . LEU A 1 128 ? 19.870 -2.658 13.617 1.00 13.77 493 LEU A C 1
ATOM 995 O O . LEU A 1 128 ? 20.692 -3.303 14.205 1.00 15.78 493 LEU A O 1
ATOM 1000 N N . PRO A 1 129 ? 18.739 -2.227 14.216 1.00 14.07 494 PRO A N 1
ATOM 1001 C CA . PRO A 1 129 ? 18.557 -2.348 15.680 1.00 13.96 494 PRO A CA 1
ATOM 1002 C C . PRO A 1 129 ? 18.037 -3.713 16.147 1.00 14.77 494 PRO A C 1
ATOM 1003 O O . PRO A 1 129 ? 17.903 -3.912 17.344 1.00 17.48 494 PRO A O 1
ATOM 1007 N N . GLY A 1 130 ? 17.697 -4.597 15.226 1.00 15.22 495 GLY A N 1
ATOM 1008 C CA . GLY A 1 130 ? 17.301 -6.001 15.537 1.00 15.21 495 GLY A CA 1
ATOM 1009 C C . GLY A 1 130 ? 17.431 -6.784 14.252 1.00 15.73 495 GLY A C 1
ATOM 1010 O O . GLY A 1 130 ? 18.068 -6.329 13.295 1.00 16.61 495 GLY A O 1
ATOM 1011 N N . ARG A 1 131 ? 16.790 -7.962 14.202 1.00 15.88 496 ARG A N 1
ATOM 1012 C CA . ARG A 1 131 ? 16.907 -8.840 13.052 1.00 16.74 496 ARG A CA 1
ATOM 1013 C C . ARG A 1 131 ? 15.876 -8.602 11.966 1.00 17.02 496 ARG A C 1
ATOM 1014 O O . ARG A 1 131 ? 15.981 -9.138 10.842 1.00 18.38 496 ARG A O 1
ATOM 1022 N N . TYR A 1 132 ? 14.829 -7.832 12.285 1.00 15.78 497 TYR A N 1
ATOM 1023 C CA . TYR A 1 132 ? 13.718 -7.698 11.402 1.00 15.96 497 TYR A CA 1
ATOM 1024 C C . TYR A 1 132 ? 13.582 -6.295 10.835 1.00 15.77 497 TYR A C 1
ATOM 1025 O O . TYR A 1 132 ? 12.501 -5.846 10.572 1.00 15.22 497 TYR A O 1
ATOM 1034 N N . GLY A 1 133 ? 14.723 -5.629 10.611 1.00 14.34 498 GLY A N 1
ATOM 1035 C CA . GLY A 1 133 ? 14.676 -4.271 10.030 1.00 15.13 498 GLY A CA 1
ATOM 1036 C C . GLY A 1 133 ? 14.644 -3.213 11.094 1.00 14.77 498 GLY A C 1
ATOM 1037 O O . GLY A 1 133 ? 14.903 -3.451 12.301 1.00 15.65 498 GLY A O 1
ATOM 1038 N N . ALA A 1 134 ? 14.262 -2.012 10.660 1.00 14.52 499 ALA A N 1
ATOM 1039 C CA . ALA A 1 134 ? 14.307 -0.845 11.567 1.00 13.69 499 ALA A CA 1
ATOM 1040 C C . ALA A 1 134 ? 13.320 -0.852 12.754 1.00 13.87 499 ALA A C 1
ATOM 1041 O O . ALA A 1 134 ? 13.497 -0.147 13.779 1.00 12.89 499 ALA A O 1
ATOM 1043 N N . GLN A 1 135 ? 12.220 -1.590 12.599 1.00 15.77 500 GLN A N 1
ATOM 1044 C CA . GLN A 1 135 ? 11.286 -1.786 13.694 1.00 16.81 500 GLN A CA 1
ATOM 1045 C C . GLN A 1 135 ? 11.837 -2.778 14.728 1.00 17.02 500 GLN A C 1
ATOM 1046 O O . GLN A 1 135 ? 11.592 -3.998 14.637 1.00 16.87 500 GLN A O 1
ATOM 1052 N N . TRP A 1 136 ? 12.523 -2.236 15.750 1.00 16.18 501 TRP A N 1
ATOM 1053 C CA . TRP A 1 136 ? 13.349 -3.067 16.637 1.00 16.63 501 TRP A CA 1
ATOM 1054 C C . TRP A 1 136 ? 12.524 -3.829 17.626 1.00 17.37 501 TRP A C 1
ATOM 1055 O O . TRP A 1 136 ? 13.037 -4.681 18.317 1.00 17.26 501 TRP A O 1
ATOM 1066 N N . TRP A 1 137 ? 11.218 -3.522 17.717 1.00 18.17 502 TRP A N 1
ATOM 1067 C CA . TRP A 1 137 ? 10.352 -4.209 18.710 1.00 18.98 502 TRP A CA 1
ATOM 1068 C C . TRP A 1 137 ? 9.719 -5.514 18.167 1.00 20.72 502 TRP A C 1
ATOM 1069 O O . TRP A 1 137 ? 9.123 -6.297 18.941 1.00 19.48 502 TRP A O 1
ATOM 1080 N N . LEU A 1 138 ? 9.819 -5.748 16.860 1.00 19.80 503 LEU A N 1
ATOM 1081 C CA . LEU A 1 138 ? 9.340 -6.999 16.267 1.00 21.98 503 LEU A CA 1
ATOM 1082 C C . LEU A 1 138 ? 9.966 -8.217 16.881 1.00 24.68 503 LEU A C 1
ATOM 1083 O O . LEU A 1 138 ? 11.181 -8.313 17.010 1.00 24.61 503 LEU A O 1
ATOM 1088 N N . GLU A 1 139 ? 9.108 -9.156 17.246 1.00 29.10 504 GLU A N 1
ATOM 1089 C CA . GLU A 1 139 ? 9.516 -10.404 17.892 1.00 33.83 504 GLU A CA 1
ATOM 1090 C C . GLU A 1 139 ? 9.890 -11.479 16.871 1.00 31.98 504 GLU A C 1
ATOM 1091 O O . GLU A 1 139 ? 10.682 -12.392 17.171 1.00 33.55 504 GLU A O 1
ATOM 1097 N N . THR A 1 140 ? 9.297 -11.377 15.686 1.00 29.85 505 THR A N 1
ATOM 1098 C CA . THR A 1 140 ? 9.486 -12.343 14.617 1.00 29.43 505 THR A CA 1
ATOM 1099 C C . THR A 1 140 ? 9.246 -11.644 13.289 1.00 28.07 505 THR A C 1
ATOM 1100 O O . THR A 1 140 ? 8.771 -10.488 13.201 1.00 27.95 505 THR A O 1
ATOM 1104 N N . GLY A 1 141 ? 9.595 -12.349 12.229 1.00 27.75 506 GLY A N 1
ATOM 1105 C CA . GLY A 1 141 ? 9.379 -11.842 10.894 1.00 27.00 506 GLY A CA 1
ATOM 1106 C C . GLY A 1 141 ? 10.441 -12.385 9.971 1.00 25.64 506 GLY A C 1
ATOM 1107 O O . GLY A 1 141 ? 11.113 -13.363 10.278 1.00 25.92 506 GLY A O 1
ATOM 1108 N N . THR A 1 142 ? 10.541 -11.772 8.808 1.00 24.66 507 THR A N 1
ATOM 1109 C CA . THR A 1 142 ? 11.562 -12.134 7.834 1.00 26.06 507 THR A CA 1
ATOM 1110 C C . THR A 1 142 ? 12.843 -11.333 8.156 1.00 24.18 507 THR A C 1
ATOM 1111 O O . THR A 1 142 ? 12.805 -10.095 8.289 1.00 25.98 507 THR A O 1
ATOM 1115 N N . GLU A 1 143 ? 13.970 -12.030 8.260 1.00 21.37 508 GLU A N 1
ATOM 1116 C CA . GLU A 1 143 ? 15.234 -11.400 8.538 1.00 20.74 508 GLU A CA 1
ATOM 1117 C C . GLU A 1 143 ? 15.592 -10.314 7.532 1.00 18.72 508 GLU A C 1
ATOM 1118 O O . GLU A 1 143 ? 15.509 -10.506 6.292 1.00 18.78 508 GLU A O 1
ATOM 1124 N N . VAL A 1 144 ? 16.040 -9.177 8.052 1.00 18.28 509 VAL A N 1
ATOM 1125 C CA . VAL A 1 144 ? 16.560 -8.092 7.195 1.00 17.12 509 VAL A CA 1
ATOM 1126 C C . VAL A 1 144 ? 18.051 -7.960 7.487 1.00 16.92 509 VAL A C 1
ATOM 1127 O O . VAL A 1 144 ? 18.467 -7.872 8.664 1.00 16.93 509 VAL A O 1
ATOM 1131 N N . GLY A 1 145 ? 18.844 -7.932 6.435 1.00 16.27 510 GLY A N 1
ATOM 1132 C CA . GLY A 1 145 ? 20.302 -7.759 6.572 1.00 17.41 510 GLY A CA 1
ATOM 1133 C C . GLY A 1 145 ? 21.071 -9.002 6.918 1.00 20.02 510 GLY A C 1
ATOM 1134 O O . GLY A 1 145 ? 20.519 -10.103 6.962 1.00 20.43 510 GLY A O 1
ATOM 1135 N N . VAL A 1 146 ? 22.370 -8.837 7.117 1.00 22.27 511 VAL A N 1
ATOM 1136 C CA . VAL A 1 146 ? 23.191 -9.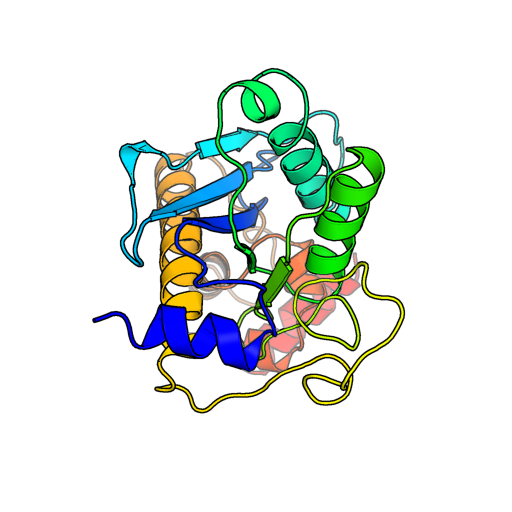960 7.560 1.00 21.72 511 VAL A CA 1
ATOM 1137 C C . VAL A 1 146 ? 23.820 -9.567 8.896 1.00 21.36 511 VAL A C 1
ATOM 1138 O O . VAL A 1 146 ? 24.543 -8.555 8.976 1.00 21.94 511 VAL A O 1
ATOM 1142 N N . ASP A 1 147 ? 23.534 -10.348 9.945 1.00 24.04 512 ASP A N 1
ATOM 1143 C CA . ASP A 1 147 ? 24.032 -10.108 11.309 1.00 24.95 512 ASP A CA 1
ATOM 1144 C C . ASP A 1 147 ? 23.729 -8.659 11.732 1.00 22.58 512 ASP A C 1
ATOM 1145 O O . ASP A 1 147 ? 24.580 -7.944 12.262 1.00 22.32 512 ASP A O 1
ATOM 1150 N N . ARG A 1 148 ? 22.487 -8.247 11.440 1.00 19.32 513 ARG A N 1
ATOM 1151 C CA . ARG A 1 148 ? 21.944 -6.949 11.795 1.00 19.79 513 ARG A CA 1
ATOM 1152 C C . ARG A 1 148 ? 22.753 -5.797 11.209 1.00 18.61 513 ARG A C 1
ATOM 1153 O O . ARG A 1 148 ? 22.915 -4.745 11.847 1.00 18.77 513 ARG A O 1
ATOM 1161 N N . GLU A 1 149 ? 23.241 -5.968 9.997 1.00 19.53 514 GLU A N 1
ATOM 1162 C CA . GLU A 1 149 ? 23.907 -4.860 9.266 1.00 21.12 514 GLU A CA 1
ATOM 1163 C C . GLU A 1 149 ? 23.496 -4.963 7.820 1.00 21.29 514 GLU A C 1
ATOM 1164 O O . GLU A 1 149 ? 23.124 -6.024 7.369 1.00 19.38 514 GLU A O 1
ATOM 1170 N N . LEU A 1 150 ? 23.554 -3.846 7.096 1.00 21.10 515 LEU A N 1
ATOM 1171 C CA . LEU A 1 150 ? 23.279 -3.836 5.671 1.00 22.74 515 LEU A CA 1
ATOM 1172 C C . LEU A 1 150 ? 24.402 -3.062 5.022 1.00 23.74 515 LEU A C 1
ATOM 1173 O O . LEU A 1 150 ? 24.701 -1.923 5.427 1.00 21.27 515 LEU A O 1
ATOM 1178 N N . LEU A 1 151 ? 24.941 -3.634 3.947 1.00 24.55 516 LEU A N 1
ATOM 1179 C CA . LEU A 1 151 ? 25.957 -2.972 3.180 1.00 24.81 516 LEU A CA 1
ATOM 1180 C C . LEU A 1 151 ? 25.335 -2.784 1.813 1.00 26.21 516 LEU A C 1
ATOM 1181 O O . LEU A 1 151 ? 24.844 -3.741 1.205 1.00 29.36 516 LEU A O 1
ATOM 1186 N N . LEU A 1 152 ? 25.285 -1.553 1.372 1.00 22.65 517 LEU A N 1
ATOM 1187 C CA . LEU A 1 152 ? 24.654 -1.218 0.090 1.00 20.40 517 LEU A CA 1
ATOM 1188 C C . LEU A 1 152 ? 25.670 -0.569 -0.797 1.00 17.80 517 LEU A C 1
ATOM 1189 O O . LEU A 1 152 ? 26.626 -0.038 -0.316 1.00 17.05 517 LEU A O 1
ATOM 1194 N N . PRO A 1 153 ? 25.492 -0.664 -2.147 1.00 16.45 518 PRO A N 1
ATOM 1195 C CA . PRO A 1 153 ? 26.433 0.123 -2.973 1.00 16.16 518 PRO A CA 1
ATOM 1196 C C . PRO A 1 153 ? 26.374 1.602 -2.656 1.00 15.45 518 PRO A C 1
ATOM 1197 O O . PRO A 1 153 ? 25.303 2.140 -2.339 1.00 13.57 518 PRO A O 1
ATOM 1201 N N . HIS A 1 154 ? 27.513 2.262 -2.719 1.00 14.76 519 HIS A N 1
ATOM 1202 C CA . HIS A 1 154 ? 27.578 3.699 -2.427 1.00 17.65 519 HIS A CA 1
ATOM 1203 C C . HIS A 1 154 ? 26.458 4.539 -3.038 1.00 17.94 519 HIS A C 1
ATOM 1204 O O . HIS A 1 154 ? 26.057 5.450 -2.387 1.00 20.02 519 HIS A O 1
ATOM 1211 N N . THR A 1 155 ? 26.019 4.266 -4.296 1.00 18.85 520 THR A N 1
ATOM 1212 C CA . THR A 1 155 ? 25.086 5.128 -5.013 1.00 20.00 520 THR A CA 1
ATOM 1213 C C . THR A 1 155 ? 23.648 4.622 -4.889 1.00 21.20 520 THR A C 1
ATOM 1214 O O . THR A 1 155 ? 22.695 5.150 -5.481 1.00 22.90 520 THR A O 1
ATOM 1218 N N . HIS A 1 156 ? 23.461 3.616 -4.073 1.00 19.38 521 HIS A N 1
ATOM 1219 C CA . HIS A 1 156 ? 22.113 3.154 -3.856 1.00 21.82 521 HIS A CA 1
ATOM 1220 C C . HIS A 1 156 ? 21.207 4.292 -3.303 1.00 22.21 521 HIS A C 1
ATOM 1221 O O . HIS A 1 156 ? 21.581 5.021 -2.343 1.00 19.51 521 HIS A O 1
ATOM 1228 N N . PRO A 1 157 ? 20.006 4.471 -3.901 1.00 23.09 522 PRO A N 1
ATOM 1229 C CA . PRO A 1 157 ? 19.212 5.627 -3.397 1.00 21.22 522 PRO A CA 1
ATOM 1230 C C . PRO A 1 157 ? 18.882 5.653 -1.902 1.00 18.79 522 PRO A C 1
ATOM 1231 O O . PRO A 1 157 ? 18.911 6.771 -1.346 1.00 17.32 522 PRO A O 1
ATOM 1235 N N . ALA A 1 158 ? 18.568 4.507 -1.266 1.00 19.01 523 ALA A N 1
ATOM 1236 C CA . ALA A 1 158 ? 18.330 4.388 0.223 1.00 17.81 523 ALA A CA 1
ATOM 1237 C C . ALA A 1 158 ? 19.576 4.810 0.966 1.00 18.26 523 ALA A C 1
ATOM 1238 O O . ALA A 1 158 ? 19.529 5.599 1.910 1.00 18.84 523 ALA A O 1
ATOM 1240 N N . LEU A 1 159 ? 20.727 4.281 0.556 1.00 17.25 524 LEU A N 1
ATOM 1241 C CA . LEU A 1 159 ? 21.949 4.738 1.178 1.00 17.01 524 LEU A CA 1
ATOM 1242 C C . LEU A 1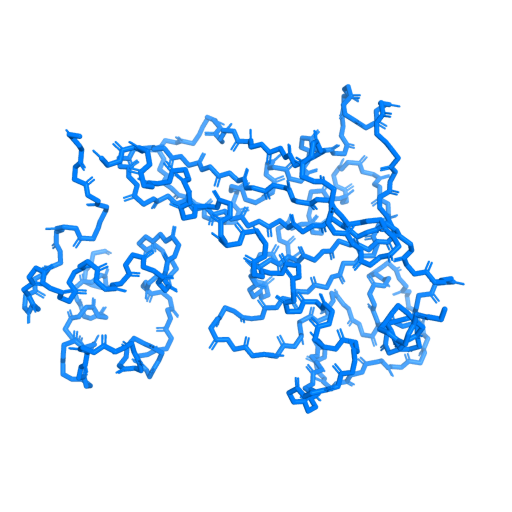 159 ? 22.251 6.231 0.989 1.00 17.41 524 LEU A C 1
ATOM 1243 O O . LEU A 1 159 ? 22.654 6.879 1.985 1.00 17.71 524 LEU A O 1
ATOM 1248 N N . ARG A 1 160 ? 22.085 6.779 -0.237 1.00 16.72 525 ARG A N 1
ATOM 1249 C CA . ARG A 1 160 ? 22.484 8.184 -0.465 1.00 18.06 525 ARG A CA 1
ATOM 1250 C C . ARG A 1 160 ? 21.577 9.061 0.364 1.00 16.80 525 ARG A C 1
ATOM 1251 O O . ARG A 1 160 ? 21.996 10.090 0.878 1.00 17.25 525 ARG A O 1
ATOM 1259 N N . MET A 1 161 ? 20.326 8.650 0.506 1.00 15.14 526 MET A N 1
ATOM 1260 C CA . MET A 1 161 ? 19.449 9.457 1.343 1.00 15.16 526 MET A CA 1
ATOM 1261 C C . MET A 1 161 ? 19.919 9.544 2.816 1.00 14.19 526 MET A C 1
ATOM 1262 O O . MET A 1 161 ? 19.924 10.639 3.389 1.00 12.68 526 MET A O 1
ATOM 1267 N N . LEU A 1 162 ? 20.309 8.419 3.404 1.00 13.33 527 LEU A N 1
ATOM 1268 C CA . LEU A 1 162 ? 20.698 8.371 4.780 1.00 13.44 527 LEU A CA 1
ATOM 1269 C C . LEU A 1 162 ? 22.062 9.052 4.906 1.00 14.48 527 LEU A C 1
ATOM 1270 O O . LEU A 1 162 ? 22.337 9.758 5.885 1.00 13.40 527 LEU A O 1
ATOM 1275 N N . ILE A 1 163 ? 22.875 8.892 3.871 1.00 15.23 528 ILE A N 1
ATOM 1276 C CA . ILE A 1 163 ? 24.181 9.550 3.947 1.00 16.03 528 ILE A CA 1
ATOM 1277 C C . ILE A 1 163 ? 23.981 11.103 3.880 1.00 15.45 528 ILE A C 1
ATOM 1278 O O . ILE A 1 163 ? 24.653 11.839 4.579 1.00 16.80 528 ILE A O 1
ATOM 1283 N N . GLY A 1 164 ? 22.998 11.595 3.133 1.00 15.30 529 GLY A N 1
ATOM 1284 C CA . GLY A 1 164 ? 22.627 13.035 3.153 1.00 14.84 529 GLY A CA 1
ATOM 1285 C C . GLY A 1 164 ? 22.169 13.563 4.496 1.00 14.16 529 GLY A C 1
ATOM 1286 O O . GLY A 1 164 ? 22.449 14.718 4.902 1.00 14.09 529 GLY A O 1
ATOM 1287 N N . VAL A 1 165 ? 21.444 12.720 5.230 1.00 14.07 530 VAL A N 1
ATOM 1288 C CA . VAL A 1 165 ? 21.004 13.073 6.627 1.00 15.05 530 VAL A CA 1
ATOM 1289 C C . VAL A 1 165 ? 22.224 13.129 7.554 1.00 14.49 530 VAL A C 1
ATOM 1290 O O . VAL A 1 165 ? 22.381 14.116 8.349 1.00 14.34 530 VAL A O 1
ATOM 1294 N N . ARG A 1 166 ? 23.085 12.097 7.485 1.00 14.42 531 ARG A N 1
ATOM 1295 C CA . ARG A 1 166 ? 24.384 12.191 8.176 1.00 14.82 531 ARG A CA 1
ATOM 1296 C C . ARG A 1 166 ? 25.164 13.467 7.806 1.00 14.87 531 ARG A C 1
ATOM 1297 O O . ARG A 1 166 ? 25.672 14.161 8.697 1.00 14.90 531 ARG A O 1
ATOM 1305 N N . ASP A 1 167 ? 25.291 13.748 6.506 1.00 14.94 532 ASP A N 1
ATOM 1306 C CA . ASP A 1 167 ? 26.059 14.946 6.093 1.00 14.93 532 ASP A CA 1
ATOM 1307 C C . ASP A 1 167 ? 25.467 16.192 6.720 1.00 13.76 532 ASP A C 1
ATOM 1308 O O . ASP A 1 167 ? 26.185 17.075 7.106 1.00 12.81 532 ASP A O 1
ATOM 1313 N N . GLU A 1 168 ? 24.132 16.263 6.822 1.00 13.30 533 GLU A N 1
ATOM 1314 C CA . GLU A 1 168 ? 23.470 17.435 7.357 1.00 14.10 533 GLU A CA 1
ATOM 1315 C C . GLU A 1 168 ? 23.734 17.534 8.853 1.00 13.58 533 GLU A C 1
ATOM 1316 O O . GLU A 1 168 ? 23.984 18.631 9.373 1.00 13.39 533 GLU A O 1
ATOM 1322 N N . VAL A 1 169 ? 23.708 16.421 9.573 1.00 13.99 534 VAL A N 1
ATOM 1323 C CA . VAL A 1 169 ? 23.913 16.550 11.016 1.00 14.09 534 VAL A CA 1
ATOM 1324 C C . VAL A 1 169 ? 25.411 16.797 11.305 1.00 14.71 534 VAL A C 1
ATOM 1325 O O . VAL A 1 169 ? 25.754 17.552 12.232 1.00 14.48 534 VAL A O 1
ATOM 1329 N N . HIS A 1 170 ? 26.273 16.199 10.527 1.00 16.30 535 HIS A N 1
ATOM 1330 C CA . HIS A 1 170 ? 27.703 16.439 10.754 1.00 19.11 535 HIS A CA 1
ATOM 1331 C C . HIS A 1 170 ? 28.040 17.886 10.460 1.00 18.59 535 HIS A C 1
ATOM 1332 O O . HIS A 1 170 ? 28.681 18.534 11.291 1.00 18.26 535 HIS A O 1
ATOM 1339 N N . ASN A 1 171 ? 27.651 18.381 9.276 1.00 17.82 536 ASN A N 1
ATOM 1340 C CA . ASN A 1 171 ? 27.759 19.789 9.031 1.00 19.14 536 ASN A CA 1
ATOM 1341 C C . ASN A 1 171 ? 27.164 20.736 10.105 1.00 18.91 536 ASN A C 1
ATOM 1342 O O . ASN A 1 171 ? 27.725 21.799 10.389 1.00 18.19 536 ASN A O 1
ATOM 1347 N N . TYR A 1 172 ? 26.013 20.413 10.685 1.00 18.54 537 TYR A N 1
ATOM 1348 C CA . TYR A 1 172 ? 25.447 21.226 11.746 1.00 19.71 537 TYR A CA 1
ATOM 1349 C C . TYR A 1 172 ? 26.428 21.281 12.956 1.00 19.75 537 TYR A C 1
ATOM 1350 O O . TYR A 1 172 ? 26.608 22.352 13.544 1.00 20.15 537 TYR A O 1
ATOM 1359 N N . ALA A 1 173 ? 27.049 20.152 13.283 1.00 19.98 538 ALA A N 1
ATOM 1360 C CA . ALA A 1 173 ? 28.096 20.005 14.348 1.00 22.24 538 ALA A CA 1
ATOM 1361 C C . ALA A 1 173 ? 29.320 20.859 14.016 1.00 24.46 538 ALA A C 1
ATOM 1362 O O . ALA A 1 173 ? 29.828 21.637 14.847 1.00 24.25 538 ALA A O 1
ATOM 1364 N N . VAL A 1 174 ? 29.775 20.713 12.782 1.00 27.86 539 VAL A N 1
ATOM 1365 C CA . VAL A 1 174 ? 30.960 21.448 12.316 1.00 30.86 539 VAL A CA 1
ATOM 1366 C C . VAL A 1 174 ? 30.731 22.962 12.453 1.00 32.12 539 VAL A C 1
ATOM 1367 O O . VAL A 1 174 ? 31.588 23.674 12.973 1.00 33.10 539 VAL A O 1
ATOM 1371 N N . SER A 1 175 ? 29.572 23.439 12.006 1.00 32.50 540 SER A N 1
ATOM 1372 C CA . SER A 1 175 ? 29.145 24.848 12.211 1.00 35.23 540 SER A CA 1
ATOM 1373 C C . SER A 1 175 ? 29.246 25.330 13.659 1.00 34.86 540 SER A C 1
ATOM 1374 O O . SER A 1 175 ? 29.738 26.417 13.931 1.00 37.03 540 SER A O 1
ATOM 1377 N N . TYR A 1 176 ? 28.718 24.540 14.581 1.00 32.30 541 TYR A N 1
ATOM 1378 C CA . TYR A 1 176 ? 28.707 24.915 15.984 1.00 31.58 541 TYR A CA 1
ATOM 1379 C C . TYR A 1 176 ? 30.138 24.985 16.553 1.00 31.36 541 TYR A C 1
ATOM 1380 O O . TYR A 1 176 ? 30.500 25.939 17.267 1.00 30.48 541 TYR A O 1
ATOM 1389 N N . HIS A 1 177 ? 30.943 23.968 16.247 1.00 30.18 542 HIS A N 1
ATOM 1390 C CA . HIS A 1 177 ? 32.333 23.938 16.773 1.00 32.79 542 HIS A CA 1
ATOM 1391 C C . HIS A 1 177 ? 33.136 25.066 16.125 1.00 36.72 542 HIS A C 1
ATOM 1392 O O . HIS A 1 177 ? 33.984 25.643 16.817 1.00 36.19 542 HIS A O 1
ATOM 1399 N N . ARG A 1 178 ? 32.857 25.375 14.856 1.00 40.35 543 ARG A N 1
ATOM 1400 C CA . ARG A 1 178 ? 33.539 26.518 14.196 1.00 42.74 543 ARG A CA 1
ATOM 1401 C C . ARG A 1 178 ? 33.297 27.762 15.050 1.00 43.44 543 ARG A C 1
ATOM 1402 O O . ARG A 1 178 ? 34.282 28.433 15.410 1.00 44.06 543 ARG A O 1
ATOM 1410 N N . LYS A 1 179 ? 32.036 28.015 15.408 1.00 43.66 544 LYS A N 1
ATOM 1411 C CA . LYS A 1 179 ? 31.693 29.184 16.254 1.00 44.01 544 LYS A CA 1
ATOM 1412 C C . LYS A 1 179 ? 32.470 29.110 17.568 1.00 44.28 544 LYS A C 1
ATOM 1413 O O . LYS A 1 179 ? 33.161 30.091 17.897 1.00 42.30 544 LYS A O 1
ATOM 1419 N N . LEU A 1 180 ? 32.386 27.979 18.274 1.00 46.46 545 LEU A N 1
ATOM 1420 C CA . LEU A 1 180 ? 33.044 27.875 19.604 1.00 46.36 545 LEU A CA 1
ATOM 1421 C C . LEU A 1 180 ? 34.518 28.255 19.460 1.00 48.87 545 LEU A C 1
ATOM 1422 O O . LEU A 1 180 ? 35.023 28.977 20.333 1.00 49.06 545 LEU A O 1
ATOM 1427 N N . ARG A 1 181 ? 35.175 27.782 18.400 1.00 53.07 546 ARG A N 1
ATOM 1428 C CA . ARG A 1 181 ? 36.628 28.044 18.235 1.00 50.52 546 ARG A CA 1
ATOM 1429 C C . ARG A 1 181 ? 36.834 29.524 17.882 1.00 52.56 546 ARG A C 1
ATOM 1430 O O . ARG A 1 181 ? 37.365 30.257 18.750 1.00 53.21 546 ARG A O 1
ATOM 1438 N N . MET A 1 185 ? 38.376 30.878 21.516 1.00 64.25 550 MET A N 1
ATOM 1439 C CA . MET A 1 185 ? 39.466 30.961 22.489 1.00 65.49 550 MET A CA 1
ATOM 1440 C C . MET A 1 185 ? 39.478 29.783 23.501 1.00 63.47 550 MET A C 1
ATOM 1441 O O . MET A 1 185 ? 39.791 29.971 24.678 1.00 63.08 550 MET A O 1
ATOM 1446 N N . LEU A 1 186 ? 39.126 28.581 23.031 1.00 59.32 551 LEU A N 1
ATOM 1447 C CA . LEU A 1 186 ? 39.203 27.333 23.813 1.00 51.64 551 LEU A CA 1
ATOM 1448 C C . LEU A 1 186 ? 39.923 26.275 22.996 1.00 47.67 551 LEU A C 1
ATOM 1449 O O . LEU A 1 186 ? 39.683 26.161 21.798 1.00 46.68 551 LEU A O 1
ATOM 1454 N N . ARG A 1 187 ? 40.791 25.494 23.631 1.00 44.49 552 ARG A N 1
ATOM 1455 C CA . ARG A 1 187 ? 41.481 24.420 22.920 1.00 43.34 552 ARG A CA 1
ATOM 1456 C C . ARG A 1 187 ? 40.527 23.257 22.676 1.00 38.39 552 ARG A C 1
ATOM 1457 O O . ARG A 1 187 ? 39.566 23.076 23.423 1.00 38.40 552 ARG A O 1
ATOM 1465 N N . SER A 1 188 ? 40.782 22.493 21.617 1.00 34.46 553 SER A N 1
ATOM 1466 C CA . SER A 1 188 ? 39.990 21.316 21.318 1.00 30.81 553 SER A CA 1
ATOM 1467 C C . SER A 1 188 ? 40.420 20.192 22.209 1.00 28.85 553 SER A C 1
ATOM 1468 O O . SER A 1 188 ? 41.524 20.216 22.767 1.00 28.93 553 SER A O 1
ATOM 1471 N N . VAL A 1 189 ? 39.579 19.170 22.348 1.00 25.62 554 VAL A N 1
ATOM 1472 C CA . VAL A 1 189 ? 39.995 18.039 23.158 1.00 24.32 554 VAL A CA 1
ATOM 1473 C C . VAL A 1 189 ? 41.173 17.289 22.525 1.00 25.09 554 VAL A C 1
ATOM 1474 O O . VAL A 1 189 ? 41.710 16.382 23.149 1.00 25.57 554 VAL A O 1
ATOM 1478 N N . PHE A 1 190 ? 41.494 17.588 21.262 1.00 25.31 555 PHE A N 1
ATOM 1479 C CA . PHE A 1 190 ? 42.569 16.852 20.602 1.00 26.31 555 PHE A CA 1
ATOM 1480 C C . PHE A 1 190 ? 43.908 17.568 20.757 1.00 28.52 555 PHE A C 1
ATOM 1481 O O . PHE A 1 190 ? 44.932 17.017 20.359 1.00 29.38 555 PHE A O 1
ATOM 1489 N N . ASP A 1 191 ? 43.902 18.754 21.355 1.00 32.08 556 ASP A N 1
ATOM 1490 C CA . ASP A 1 191 ? 45.118 19.564 21.470 1.00 36.69 556 ASP A CA 1
ATOM 1491 C C . ASP A 1 191 ? 46.150 18.988 22.438 1.00 37.88 556 ASP A C 1
ATOM 1492 O O . ASP A 1 191 ? 47.270 19.497 22.508 1.00 40.30 556 ASP A O 1
ATOM 1497 N N . ASP A 1 192 ? 45.787 17.910 23.139 1.00 36.85 557 ASP A N 1
ATOM 1498 C CA . ASP A 1 192 ? 46.690 17.211 24.069 1.00 37.10 557 ASP A CA 1
ATOM 1499 C C . ASP A 1 192 ? 47.343 15.957 23.457 1.00 34.51 557 ASP A C 1
ATOM 1500 O O . ASP A 1 192 ? 48.026 15.198 24.144 1.00 36.44 557 ASP A O 1
ATOM 1505 N N . LEU A 1 193 ? 47.132 15.722 22.171 1.00 31.90 558 LEU A N 1
ATOM 1506 C CA . LEU A 1 193 ? 47.679 14.506 21.563 1.00 30.56 558 LEU A CA 1
ATOM 1507 C C . LEU A 1 193 ? 49.177 14.693 21.300 1.00 30.17 558 LEU A C 1
ATOM 1508 O O . LEU A 1 193 ? 49.542 15.675 20.674 1.00 29.37 558 LEU A O 1
ATOM 1513 N N . PRO A 1 194 ? 50.019 13.737 21.757 1.00 31.46 559 PRO A N 1
ATOM 1514 C CA . PRO A 1 194 ? 51.464 13.775 21.510 1.00 34.38 559 PRO A CA 1
ATOM 1515 C C . PRO A 1 194 ? 51.878 13.069 20.186 1.00 34.68 559 PRO A C 1
ATOM 1516 O O . PRO A 1 194 ? 51.153 12.184 19.674 1.00 35.91 559 PRO A O 1
ATOM 1520 N N . GLY A 1 195 ? 53.049 13.439 19.657 1.00 35.67 560 GLY A N 1
ATOM 1521 C CA . GLY A 1 195 ? 53.676 12.684 18.548 1.00 34.37 560 GLY A CA 1
ATOM 1522 C C . GLY A 1 195 ? 53.194 12.974 17.142 1.00 33.34 560 GLY A C 1
ATOM 1523 O O . GLY A 1 195 ? 53.637 12.336 16.182 1.00 33.65 560 GLY A O 1
ATOM 1524 N N . ILE A 1 196 ? 52.292 13.950 16.997 1.00 34.87 561 ILE A N 1
ATOM 1525 C CA . ILE A 1 196 ? 51.647 14.151 15.707 1.00 34.75 561 ILE A CA 1
ATOM 1526 C C . ILE A 1 196 ? 51.736 15.545 15.152 1.00 35.05 561 ILE A C 1
ATOM 1527 O O . ILE A 1 196 ? 51.657 15.741 13.928 1.00 35.07 561 ILE A O 1
ATOM 1532 N N . GLY A 1 197 ? 51.841 16.521 16.040 1.00 35.96 562 GLY A N 1
ATOM 1533 C CA . GLY A 1 197 ? 51.836 17.932 15.615 1.00 37.51 562 GLY A CA 1
ATOM 1534 C C . GLY A 1 197 ? 50.461 18.495 15.376 1.00 37.82 562 GLY A C 1
ATOM 1535 O 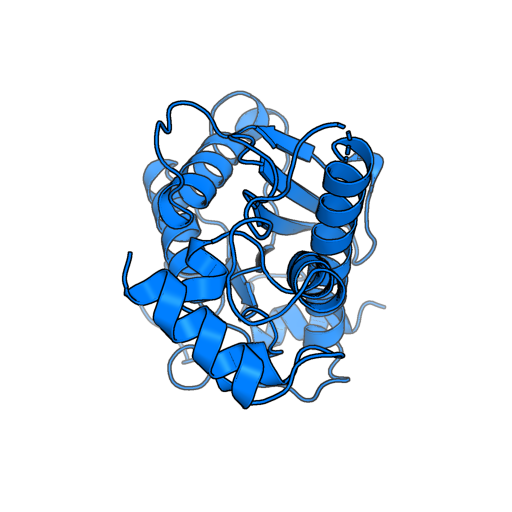O . GLY A 1 197 ? 49.497 17.760 15.361 1.00 37.08 562 GLY A O 1
ATOM 1536 N N . GLN A 1 198 ? 50.403 19.801 15.123 1.00 41.18 563 GLN A N 1
ATOM 1537 C CA . GLN A 1 198 ? 49.180 20.620 15.181 1.00 44.22 563 GLN A CA 1
ATOM 1538 C C . GLN A 1 198 ? 48.307 20.618 13.922 1.00 45.34 563 GLN A C 1
ATOM 1539 O O . GLN A 1 198 ? 47.129 21.021 13.964 1.00 48.94 563 GLN A O 1
ATOM 1545 N N . LYS A 1 199 ? 48.885 20.193 12.803 1.00 45.54 564 LYS A N 1
ATOM 1546 C CA . LYS A 1 199 ? 48.148 20.075 11.539 1.00 44.43 564 LYS A CA 1
ATOM 1547 C C . LYS A 1 199 ? 47.290 18.805 11.592 1.00 40.99 564 LYS A C 1
ATOM 1548 O O . LYS A 1 199 ? 46.119 18.809 11.198 1.00 41.25 564 LYS A O 1
ATOM 1554 N N . ARG A 1 200 ? 47.887 17.740 12.117 1.00 36.51 565 ARG A N 1
ATOM 1555 C CA . ARG A 1 200 ? 47.204 16.463 12.276 1.00 36.34 565 ARG A CA 1
ATOM 1556 C C . ARG A 1 200 ? 46.206 16.498 13.431 1.00 34.50 565 ARG A C 1
ATOM 1557 O O . ARG A 1 200 ? 45.172 15.856 13.355 1.00 31.26 565 ARG A O 1
ATOM 1565 N N . ARG A 1 201 ? 46.542 17.221 14.504 1.00 34.04 566 ARG A N 1
ATOM 1566 C CA . ARG A 1 201 ? 45.608 17.388 15.619 1.00 35.25 566 ARG A CA 1
ATOM 1567 C C . ARG A 1 201 ? 44.315 17.967 15.089 1.00 34.74 566 ARG A C 1
ATOM 1568 O O . ARG A 1 201 ? 43.228 17.443 15.362 1.00 35.41 566 ARG A O 1
ATOM 1576 N N . ASP A 1 202 ? 44.437 19.033 14.308 1.00 36.35 567 A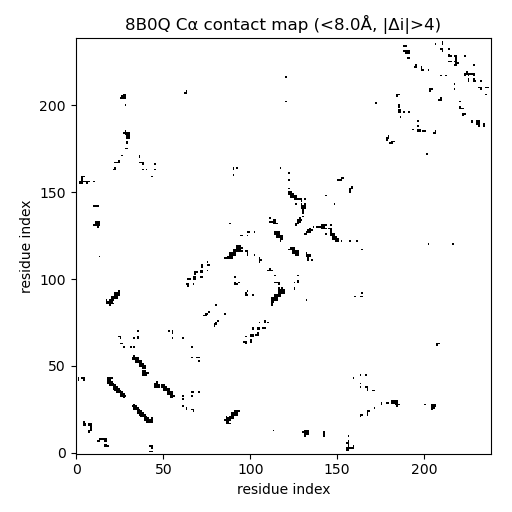SP A N 1
ATOM 1577 C CA . ASP A 1 202 ? 43.277 19.718 13.762 1.00 38.00 567 ASP A CA 1
ATOM 1578 C C . ASP A 1 202 ? 42.524 18.972 12.666 1.00 36.54 567 ASP A C 1
ATOM 1579 O O . ASP A 1 202 ? 41.324 19.188 12.494 1.00 37.82 567 ASP A O 1
ATOM 1584 N N . ALA A 1 203 ? 43.204 18.076 11.963 1.00 34.13 568 ALA A N 1
ATOM 1585 C CA . ALA A 1 203 ? 42.558 17.234 10.949 1.00 33.01 568 ALA A CA 1
ATOM 1586 C C . ALA A 1 203 ? 41.638 16.180 11.581 1.00 32.85 568 ALA A C 1
ATOM 1587 O O . ALA A 1 203 ? 40.652 15.767 10.963 1.00 32.69 568 ALA A O 1
ATOM 1589 N N . LEU A 1 204 ? 41.958 15.754 12.811 1.00 30.39 569 LEU A N 1
ATOM 1590 C CA . LEU A 1 204 ? 41.116 14.792 13.531 1.00 27.36 569 LEU A CA 1
ATOM 1591 C C . LEU A 1 204 ? 39.738 15.353 13.915 1.00 28.42 569 LEU A C 1
ATOM 1592 O O . LEU A 1 204 ? 38.772 14.586 14.007 1.00 26.20 569 LEU A O 1
ATOM 1597 N N . LEU A 1 205 ? 39.657 16.666 14.130 1.00 28.51 570 LEU A N 1
ATOM 1598 C CA . LEU A 1 205 ? 38.402 17.343 14.530 1.00 30.81 570 LEU A CA 1
ATOM 1599 C C . LEU A 1 205 ? 37.290 17.171 13.516 1.00 32.31 570 LEU A C 1
ATOM 1600 O O . LEU A 1 205 ? 36.108 17.195 13.869 1.00 31.36 570 LEU A O 1
ATOM 1605 N N . GLU A 1 206 ? 37.656 17.024 12.237 1.00 34.55 571 GLU A N 1
ATOM 1606 C CA . GLU A 1 206 ? 36.649 16.788 11.205 1.00 33.26 571 GLU A CA 1
ATOM 1607 C C . GLU A 1 206 ? 36.108 15.362 11.174 1.00 30.45 571 GLU A C 1
ATOM 1608 O O . GLU A 1 206 ? 34.988 15.148 10.712 1.00 31.37 571 GLU A O 1
ATOM 1614 N N . HIS A 1 207 ? 36.878 14.391 11.658 1.00 27.73 572 HIS A N 1
ATOM 1615 C CA . HIS A 1 207 ? 36.543 12.982 11.460 1.00 25.02 572 HIS A CA 1
ATOM 1616 C C . HIS A 1 207 ? 36.121 12.251 12.715 1.00 22.22 572 HIS A C 1
ATOM 1617 O O . HIS A 1 207 ? 35.531 11.199 12.625 1.00 21.83 572 HIS A O 1
ATOM 1624 N N . PHE A 1 208 ? 36.412 12.825 13.885 1.00 20.20 573 PHE A N 1
ATOM 1625 C CA . PHE A 1 208 ? 36.059 12.177 15.160 1.00 21.78 573 PHE A CA 1
ATOM 1626 C C . PHE A 1 208 ? 35.207 13.096 16.043 1.00 21.36 573 PHE A C 1
ATOM 1627 O O . PHE A 1 208 ? 35.283 14.309 15.942 1.00 22.21 573 PHE A O 1
ATOM 1635 N N . THR A 1 209 ? 34.369 12.502 16.882 1.00 22.06 574 THR A N 1
ATOM 1636 C CA . THR A 1 209 ? 33.383 13.280 17.615 1.00 22.29 574 THR A CA 1
ATOM 1637 C C . THR A 1 209 ? 33.751 13.581 19.083 1.00 20.91 574 THR A C 1
ATOM 1638 O O . THR A 1 209 ? 33.062 14.392 19.732 1.00 20.40 574 THR A O 1
ATOM 1642 N N . SER A 1 210 ? 34.767 12.903 19.624 1.00 20.33 575 SER A N 1
ATOM 1643 C CA . SER A 1 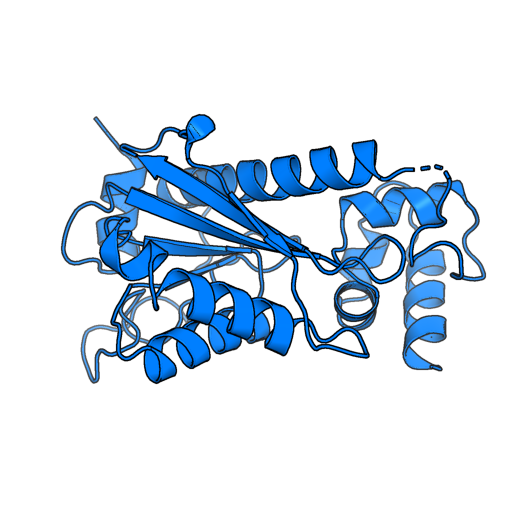210 ? 35.138 13.002 21.064 1.00 19.84 575 SER A CA 1
ATOM 1644 C C . SER A 1 210 ? 36.392 12.187 21.304 1.00 20.23 575 SER A C 1
ATOM 1645 O O . SER A 1 210 ? 36.715 11.335 20.489 1.00 21.22 575 SER A O 1
ATOM 1648 N N . LEU A 1 211 ? 37.053 12.374 22.435 1.00 22.16 576 LEU A N 1
ATOM 1649 C CA . LEU A 1 211 ? 38.204 11.512 22.764 1.00 22.29 576 LEU A CA 1
ATOM 1650 C C . LEU A 1 211 ? 37.787 10.020 22.777 1.00 22.14 576 LEU A C 1
ATOM 1651 O O . LEU A 1 211 ? 38.510 9.155 22.287 1.00 21.53 576 LEU A O 1
ATOM 1656 N N . GLU A 1 212 ? 36.601 9.720 23.336 1.00 20.83 577 GLU A N 1
ATOM 1657 C CA . GLU A 1 212 ? 36.113 8.363 23.392 1.00 21.92 577 GLU A CA 1
ATOM 1658 C C . GLU A 1 212 ? 35.982 7.748 21.977 1.00 21.04 577 GLU A C 1
ATOM 1659 O O . GLU A 1 212 ? 36.405 6.640 21.744 1.00 22.60 577 GLU A O 1
ATOM 1665 N N . ASP A 1 213 ? 35.378 8.485 21.047 1.00 21.54 578 ASP A N 1
ATOM 1666 C CA . ASP A 1 213 ? 35.156 8.011 19.666 1.00 21.22 578 ASP A CA 1
ATOM 1667 C C . ASP A 1 213 ? 36.564 7.715 19.037 1.00 20.80 578 ASP A C 1
ATOM 1668 O O . ASP A 1 213 ? 36.793 6.581 18.493 1.00 22.24 578 ASP A O 1
ATOM 1673 N N . LEU A 1 214 ? 37.482 8.700 19.109 1.00 20.72 579 LEU A N 1
ATOM 1674 C CA . LEU A 1 214 ? 38.866 8.506 18.632 1.00 22.61 579 LEU A CA 1
ATOM 1675 C C . LEU A 1 214 ? 39.510 7.252 19.232 1.00 23.04 579 LEU A C 1
ATOM 1676 O O . LEU A 1 214 ? 40.071 6.431 18.504 1.00 24.96 579 LEU A O 1
ATOM 1681 N N . ALA A 1 215 ? 39.433 7.112 20.556 1.00 25.14 580 ALA A N 1
ATOM 1682 C CA . ALA A 1 215 ? 40.087 6.022 21.257 1.00 25.62 580 ALA A CA 1
ATOM 1683 C C . ALA A 1 215 ? 39.555 4.646 20.847 1.00 27.32 580 ALA A C 1
ATOM 1684 O O . ALA A 1 215 ? 40.326 3.703 20.762 1.00 28.53 580 ALA A O 1
ATOM 1686 N N . ALA A 1 216 ? 38.250 4.537 20.575 1.00 26.94 581 ALA A N 1
ATOM 1687 C CA . ALA A 1 216 ? 37.660 3.248 20.197 1.00 26.86 581 ALA A CA 1
ATOM 1688 C C . ALA A 1 216 ? 37.823 2.891 18.681 1.00 26.85 581 ALA A C 1
ATOM 1689 O O . ALA A 1 216 ? 37.555 1.764 18.258 1.00 26.56 581 ALA A O 1
ATOM 1691 N N . ALA A 1 217 ? 38.280 3.842 17.858 1.00 28.22 582 ALA A N 1
ATOM 1692 C CA . ALA A 1 217 ? 38.232 3.682 16.396 1.00 27.24 582 ALA A CA 1
ATOM 1693 C C . ALA A 1 217 ? 39.341 2.751 15.898 1.00 30.86 582 ALA A C 1
ATOM 1694 O O . ALA A 1 217 ? 40.411 2.744 16.483 1.00 32.91 582 ALA A O 1
ATOM 1696 N N . PRO A 1 218 ? 39.091 1.965 14.821 1.00 30.44 583 PRO A N 1
ATOM 1697 C CA . PRO A 1 218 ? 40.186 1.090 14.338 1.00 30.88 583 PRO A CA 1
ATOM 1698 C C . PRO A 1 218 ? 41.366 1.961 13.951 1.00 29.19 583 PRO A C 1
ATOM 1699 O O . PRO A 1 218 ? 41.171 3.029 13.407 1.00 28.07 583 PRO A O 1
ATOM 1703 N N . VAL A 1 219 ? 42.589 1.522 14.232 1.00 30.49 584 VAL A N 1
ATOM 1704 C CA . VAL A 1 219 ? 43.739 2.328 13.851 1.00 30.22 584 VAL A CA 1
ATOM 1705 C C . VAL A 1 219 ? 43.695 2.701 12.347 1.00 31.04 584 VAL A C 1
ATOM 1706 O O . VAL A 1 219 ? 44.093 3.804 11.972 1.00 31.69 584 VAL A O 1
ATOM 1710 N N . GLU A 1 220 ? 43.173 1.791 11.518 1.00 31.38 585 GLU A N 1
ATOM 1711 C CA . GLU A 1 220 ? 42.980 2.008 10.082 1.00 33.24 585 GLU A CA 1
ATOM 1712 C C . GLU A 1 220 ? 42.113 3.236 9.744 1.00 33.54 585 GLU A C 1
ATOM 1713 O O . GLU A 1 220 ? 42.363 3.928 8.757 1.00 35.09 585 GLU A O 1
ATOM 1719 N N . HIS A 1 221 ? 41.095 3.530 10.561 1.00 34.98 586 HIS A N 1
ATOM 1720 C CA . HIS A 1 221 ? 40.275 4.724 10.348 1.00 31.84 586 HIS A CA 1
ATOM 1721 C C . HIS A 1 221 ? 41.053 5.985 10.663 1.00 29.91 586 HIS A C 1
ATOM 1722 O O . HIS A 1 221 ? 40.891 7.025 9.989 1.00 30.07 586 HIS A O 1
ATOM 1729 N N . ILE A 1 222 ? 41.829 5.921 11.737 1.00 27.90 587 ILE A N 1
ATOM 1730 C CA . ILE A 1 222 ? 42.683 7.049 12.141 1.00 28.25 587 ILE A CA 1
ATOM 1731 C C . ILE A 1 222 ? 43.705 7.328 11.026 1.00 28.10 587 ILE A C 1
ATOM 1732 O O . ILE A 1 222 ? 43.869 8.494 10.613 1.00 28.94 587 ILE A O 1
ATOM 1737 N N . ALA A 1 223 ? 44.337 6.262 10.508 1.00 29.59 588 ALA A N 1
ATOM 1738 C CA . ALA A 1 223 ? 45.376 6.416 9.431 1.00 28.76 588 ALA A CA 1
ATOM 1739 C C . ALA A 1 223 ? 44.821 6.905 8.098 1.00 30.62 588 ALA A C 1
ATOM 1740 O O . ALA A 1 223 ? 45.537 7.543 7.308 1.00 29.42 588 ALA A O 1
ATOM 1742 N N . ALA A 1 224 ? 43.549 6.597 7.840 1.00 29.42 589 ALA A N 1
ATOM 1743 C CA . ALA A 1 224 ? 42.872 7.060 6.633 1.00 30.84 589 ALA A CA 1
ATOM 1744 C C . ALA A 1 224 ? 42.546 8.540 6.611 1.00 30.79 589 ALA A C 1
ATOM 1745 O O . ALA A 1 224 ? 42.151 9.047 5.582 1.00 30.97 589 ALA A O 1
ATOM 1747 N N . VAL A 1 225 ? 42.698 9.244 7.730 1.00 32.22 590 VAL A N 1
ATOM 1748 C CA . VAL A 1 225 ? 42.453 10.686 7.740 1.00 33.63 590 VAL A CA 1
ATOM 1749 C C . VAL A 1 225 ? 43.488 11.376 6.862 1.00 34.93 590 VAL A C 1
ATOM 1750 O O . VAL A 1 225 ? 44.675 11.093 6.999 1.00 34.52 590 VAL A O 1
ATOM 1754 N N . PRO A 1 226 ? 43.048 12.264 5.944 1.00 36.73 591 PRO A N 1
ATOM 1755 C CA . PRO A 1 226 ? 44.064 12.976 5.164 1.00 37.81 591 PRO A CA 1
ATOM 1756 C C . PRO A 1 226 ? 45.067 13.653 6.100 1.00 37.27 591 PRO A C 1
ATOM 1757 O O . PRO A 1 226 ? 44.656 14.179 7.130 1.00 38.04 591 PRO A O 1
ATOM 1761 N N . GLY A 1 227 ? 46.364 13.596 5.765 1.00 36.62 592 GLY A N 1
ATOM 1762 C CA . GLY A 1 227 ? 47.416 14.142 6.621 1.00 36.23 592 GLY A CA 1
ATOM 1763 C C . GLY A 1 227 ? 47.991 13.151 7.621 1.00 37.90 592 GLY A C 1
ATOM 1764 O O . GLY A 1 227 ? 49.081 13.353 8.175 1.00 38.95 592 GLY A O 1
ATOM 1765 N N . MET A 1 228 ? 47.259 12.073 7.875 1.00 36.55 593 MET A N 1
ATOM 1766 C CA . MET A 1 228 ? 47.729 11.060 8.792 1.00 35.92 593 MET A CA 1
ATOM 1767 C C . MET A 1 228 ? 48.571 10.004 8.075 1.00 35.89 593 MET A C 1
ATOM 1768 O O . MET A 1 228 ? 48.603 9.955 6.841 1.00 35.93 593 MET A O 1
ATOM 1773 N N . THR A 1 229 ? 49.272 9.207 8.875 1.00 34.38 594 THR A N 1
ATOM 1774 C CA . THR A 1 229 ? 50.105 8.096 8.434 1.00 33.31 594 THR A CA 1
ATOM 1775 C C . THR A 1 229 ? 49.740 6.989 9.407 1.00 33.62 594 THR A C 1
ATOM 1776 O O . THR A 1 229 ? 49.233 7.296 10.494 1.00 31.26 594 THR A O 1
ATOM 1780 N N . LEU A 1 230 ? 50.008 5.724 9.056 1.00 34.61 595 LEU A N 1
ATOM 1781 C CA . LEU A 1 230 ? 49.797 4.599 9.976 1.00 35.52 595 LEU A CA 1
ATOM 1782 C C . LEU A 1 230 ? 50.529 4.843 11.296 1.00 37.45 595 LEU A C 1
ATOM 1783 O O . LEU A 1 230 ? 50.130 4.394 12.373 1.00 37.77 595 LEU A O 1
ATOM 1788 N N . ARG A 1 231 ? 51.581 5.626 11.183 1.00 37.13 596 ARG A N 1
ATOM 1789 C CA . ARG A 1 231 ? 52.460 5.936 12.253 1.00 34.25 596 ARG A CA 1
ATOM 1790 C C . ARG A 1 231 ? 51.905 6.873 13.314 1.00 32.23 596 ARG A C 1
ATOM 1791 O O . ARG A 1 231 ? 51.964 6.574 14.522 1.00 31.83 596 ARG A O 1
ATOM 1799 N N . ALA A 1 232 ? 51.452 8.036 12.858 1.00 31.58 597 ALA A N 1
ATOM 1800 C CA . ALA A 1 232 ? 50.798 9.015 13.711 1.00 32.43 597 ALA A CA 1
ATOM 1801 C C . ALA A 1 232 ? 49.506 8.387 14.299 1.00 32.95 597 ALA A C 1
ATOM 1802 O O . ALA A 1 232 ? 49.098 8.734 15.398 1.00 32.88 597 ALA A O 1
ATOM 1804 N N . ALA A 1 233 ? 48.882 7.461 13.562 1.00 33.18 598 ALA A N 1
ATOM 1805 C CA . ALA A 1 233 ? 47.639 6.822 14.028 1.00 34.10 598 ALA A CA 1
ATOM 1806 C C . ALA A 1 233 ? 47.911 5.857 15.174 1.00 35.28 598 ALA A C 1
ATOM 1807 O O . ALA A 1 233 ? 47.193 5.844 16.179 1.00 34.76 598 ALA A O 1
ATOM 1809 N N . GLN A 1 234 ? 48.988 5.087 15.048 1.00 38.10 599 GLN A N 1
ATOM 1810 C CA . GLN A 1 234 ? 49.458 4.203 16.126 1.00 40.92 599 GLN A CA 1
ATOM 1811 C C . GLN A 1 234 ? 49.790 5.036 17.372 1.00 39.85 599 GLN A C 1
ATOM 1812 O O . GLN A 1 234 ? 49.597 4.589 18.505 1.00 42.26 599 GLN A O 1
ATOM 1818 N N . SER A 1 235 ? 50.285 6.251 17.147 1.00 39.61 600 SER A N 1
ATOM 1819 C CA . SER A 1 235 ? 50.715 7.153 18.227 1.00 38.22 600 SER A CA 1
ATOM 1820 C C . SER A 1 235 ? 49.528 7.709 19.047 1.00 38.10 600 SER A C 1
ATOM 1821 O O . SER A 1 235 ? 49.591 7.800 20.284 1.00 39.17 600 SER A O 1
ATOM 1824 N N . VAL A 1 236 ? 48.464 8.081 18.346 1.00 36.59 601 VAL A N 1
ATOM 1825 C CA . VAL A 1 236 ? 47.218 8.501 18.967 1.00 36.76 601 VAL A CA 1
ATOM 1826 C C . VAL A 1 236 ? 46.592 7.330 19.761 1.00 37.60 601 VAL A C 1
ATOM 1827 O O . VAL A 1 236 ? 46.243 7.477 20.961 1.00 36.45 601 VAL A O 1
ATOM 1831 N N . LYS A 1 237 ? 46.467 6.182 19.087 1.00 37.83 602 LYS A N 1
ATOM 1832 C CA . LYS A 1 237 ? 45.844 4.999 19.659 1.00 40.48 602 LYS A CA 1
ATOM 1833 C C . LYS A 1 237 ? 46.495 4.675 20.984 1.00 42.34 602 LYS A C 1
ATOM 1834 O O . LYS A 1 237 ? 45.803 4.510 22.000 1.00 40.99 602 LYS A O 1
ATOM 1840 N N . GLU A 1 238 ? 47.833 4.637 20.961 1.00 42.96 603 GLU A N 1
ATOM 1841 C CA . GLU A 1 238 ? 48.664 4.293 22.120 1.00 43.35 603 GLU A CA 1
ATOM 1842 C C . GLU A 1 238 ? 48.568 5.294 23.267 1.00 43.14 603 GLU A C 1
ATOM 1843 O O . GLU A 1 238 ? 48.504 4.893 24.434 1.00 42.04 603 GLU A O 1
ATOM 1845 N N . PHE A 1 239 ? 48.548 6.588 22.945 1.00 41.12 604 PHE A N 1
ATOM 1846 C CA . PHE A 1 239 ? 48.440 7.637 23.969 1.00 43.53 604 PHE A CA 1
ATOM 1847 C C . PHE A 1 239 ? 47.092 7.599 24.711 1.00 45.16 604 PHE A C 1
ATOM 1848 O O . PHE A 1 239 ? 47.060 7.626 25.943 1.00 42.31 604 PHE A O 1
ATOM 1856 N N . LEU A 1 240 ? 45.995 7.546 23.951 1.00 45.87 605 LEU A N 1
ATOM 1857 C CA . LEU A 1 240 ? 44.652 7.555 24.539 1.00 49.10 605 LEU A CA 1
ATOM 1858 C C . LEU A 1 240 ? 44.380 6.313 25.370 1.00 54.39 605 LEU A C 1
ATOM 1859 O O . LEU A 1 240 ? 43.791 6.401 26.456 1.00 57.05 605 LEU A O 1
ATOM 1864 N N . GLN A 1 241 ? 44.820 5.164 24.871 1.00 56.37 606 GLN A N 1
ATOM 1865 C CA . GLN A 1 241 ? 44.621 3.928 25.601 1.00 60.99 606 GLN A CA 1
ATOM 1866 C C . GLN A 1 241 ? 45.723 3.653 26.642 1.00 62.99 606 GLN A C 1
ATOM 1867 O O . GLN A 1 241 ? 45.692 2.631 27.330 1.00 64.65 606 GLN A O 1
ATOM 1873 N N . ALA A 1 242 ? 46.668 4.588 26.765 1.00 63.59 607 ALA A N 1
ATOM 1874 C CA . ALA A 1 242 ? 47.544 4.671 27.939 1.00 64.19 607 ALA A CA 1
ATOM 1875 C C . ALA A 1 242 ? 46.816 5.359 29.103 1.00 66.33 607 ALA A C 1
ATOM 1876 O O . ALA A 1 242 ? 47.164 5.146 30.270 1.00 68.11 607 ALA A O 1
ATOM 1878 N N . ARG A 1 243 ? 45.812 6.179 28.772 1.00 65.95 608 ARG A N 1
ATOM 1879 C CA . ARG A 1 243 ? 45.023 6.937 29.748 1.00 63.99 608 ARG A CA 1
ATOM 1880 C C . ARG A 1 243 ? 43.553 6.486 29.799 1.00 63.48 608 ARG A C 1
ATOM 1881 O O . ARG A 1 243 ? 43.226 5.379 30.244 1.00 58.19 608 ARG A O 1
#

Nearest PDB structures (foldseek):
  8b0q-assembly1_A  TM=1.004E+00  e=5.940E-52  Deinococcus radiodurans R1 = ATCC 13939 = DSM 20539
  2nrx-assembly2_B  TM=7.126E-01  e=2.106E-21  Thermotoga maritima
  2nrx-assembly1_A  TM=6.767E-01  e=5.358E-22  Thermotoga maritima
  2nrz-assembly2_B  TM=6.813E-01  e=3.010E-21  Thermotoga maritima
  3c65-assembly1_A  TM=8.329E-01  e=4.423E-13  unclassified

Radius of gyration: 17.9 Å; Cα contacts (8 Å, |Δi|>4): 451; chains: 1; bounding box: 50×43×42 Å

Organism: Deinococcus radiodurans (strain ATCC 13939 / DSM 20539 / JCM 16871 / CCUG 27074 / LMG 4051 / NBRC 15346 / NCIMB 9279 / VKM B-1422 / R1) (NCBI:txid243230)

Solvent-accessible surface area: 11754 Å² total; per-residue (Å²): 160,46,75,4,0,57,20,0,76,108,38,0,38,10,92,106,95,0,112,11,1,0,0,0,5,6,3,6,8,4,32,133,53,13,6,0,3,0,0,0,16,41,8,18,181,44,110,190,86,61,22,86,74,11,114,10,170,70,59,164,147,76,52,18,67,66,0,0,40,47,0,0,90,96,0,4,39,59,74,26,43,132,131,26,78,101,6,44,0,0,1,0,5,0,23,72,44,27,0,60,0,0,13,46,0,0,123,108,23,68,29,113,1,14,0,0,0,0,4,37,72,57,59,74,0,5,0,8,13,129,32,0,0,30,34,70,68,153,105,54,120,88,18,26,113,121,83,44,28,134,36,94,94,105,48,63,0,0,100,39,0,7,27,0,34,74,47,1,67,91,43,12,48,20,27,14,153,130,57,112,218,98,188,6,25,0,17,113,1,56,70,14,44,89,184,68,54,49,22,0,25,92,70,4,18,1,69,80,20,0,20,80,4,61,28,118,36,0,24,82,5,96,58,19,59,110,185,3,0,98,30,0,36,68,74,21,121,88,118

Sequence (239 aa):
DHPGLDALKDVLALPERPWRIEGYDNSNLFGTNIVSGMVVFEGGRSRRGEHRRFKVRGLEHPDDYESMKQTIYRRFTGSLADKLPLPDLMLIDGGRGQVNAALDALKEAGVQVPVVGLAKREERLILPGRYGAQWWLETGTEVGVDRELLLPHTHPALRMLIGVRDEVHNYAVSYHRKLRMLRSVFDDLPGIGQKRRDALLEHFTSLEDLAAAPVEHIAAVPGMTLRAAQSVKEFLQAR

InterPro domains:
  IPR000305 GIY-YIG endonuclease [PF01541] (14-84)
  IPR000305 GIY-YIG endonuclease [PS50164] (11-85)
  IPR000305 GIY-YIG endonuclease [SM00465] (12-89)
  IPR001162 UvrC, RNAse H endonuclease domain [PF08459] (376-539)
  IPR001162 UvrC, RNAse H endonuclease domain [PF22920] (243-356)
  IPR001162 UvrC, RNAse H endonuclease domain [PS50165] (246-472)
  IPR001943 UVR domain [PF02151] (196-228)
  IPR001943 UVR domain [PS50151] (194-229)
  IPR004791 UvrABC system, subunit C [MF_00203] (1-604)
  IPR004791 UvrABC system, subunit C [TIGR00194] (5-585)
  IPR010994 RuvA domain 2-like [SSF47781] (511-606)
  IPR035901 GIY-YIG endonuclease superfamily [G3DSA:3.40.1440.10] (4-92)
  IPR035901 GIY-YIG endonuclease superfamily [SSF82771] (12-91)
  IPR036876 UVR domain superfamily [SSF46600] (180-230)
  IPR038476 UvrC, RNAse H endonuclease domain superfamily [G3DSA:3.30.420.340] (370-545)
  IPR047296 UvrC/Cho-like, GIY-YIG domain [cd10434] (9-85)
  IPR050066 UvrABC system protein C [PTHR30562] (6-604)
  IPR060101 SAM-like helix-hairpin-helix tandem [PF14520] (556-606)
  IPR060385 UvrC/Cho excinuclease, middle domain [PF27096] (93-186)